Protein AF-A0A835P594-F1 (afdb_monomer_lite)

pLDDT: mean 75.24, std 19.96, range [33.91, 98.5]

Secondary structure (DSSP, 8-state):
-HHHHHHHHHHHHHHHHHHHHHHTT-----HHHHHHHHHHHHHGGGGGGHHHHHHHHHHHHHHS--TT-HHHHHHHHHHHHHHHHHHHHHHHHHHHHHHHHHHHHHHHHHHHHHHHHHHHHHHHHHHS-GGGHHHHHHHHHGGGGGHHHHHHHHHHHHHHHHHTTTS--HHHHHHHHHHHHHHHHHHHHHHHHHHHHHHHHHHHHHHHHHHHHHHHHHHHHHHHHHHHHHHHHHHHHHHHHHHHHHHHHHHHTT-

Sequence (255 aa):
ILSEEMEVLGDKLEWLNRTEPEVLLDKNIDLQEKTKLSDSLQSLNVFREVPDKVRELEAFVGKSRLTKTKPPVEKLKNQWDNTQHSVEVRQQQLKYMLTDSLQWHEQRQEMEHLMEQCEIRLRMLLQAPKEMLAKQIAESKDLHRGDITVAAFNDLSNKLLREYRDDDSRKVKETTDQMNTCWVNLNQRAVDRQNFLETEMKTVQASHKDLESFLKWLQEAETTVNVLADASDRENAAQDTVCIRELRKQMQVRN

Radius of gyration: 46.41 Å; chains: 1; bounding box: 118×25×143 Å

Structure (mmCIF, N/CA/C/O backbone):
data_AF-A0A835P594-F1
#
_entry.id   AF-A0A835P594-F1
#
loop_
_atom_site.group_PDB
_atom_site.id
_atom_site.type_symbol
_atom_site.label_atom_id
_atom_site.label_alt_id
_atom_site.label_comp_id
_atom_site.label_asym_id
_atom_site.label_entity_id
_atom_site.label_seq_id
_atom_site.pdbx_PDB_ins_code
_atom_site.Cartn_x
_atom_site.Cartn_y
_atom_site.Cartn_z
_atom_site.occupancy
_atom_site.B_iso_or_equiv
_atom_site.auth_seq_id
_atom_site.auth_comp_id
_atom_site.auth_asym_id
_atom_site.auth_atom_id
_atom_site.pdbx_PDB_model_num
ATOM 1 N N . ILE A 1 1 ? -32.635 3.136 57.839 1.00 40.84 1 ILE A N 1
ATOM 2 C CA . ILE A 1 1 ? -32.024 1.892 57.314 1.00 40.84 1 ILE A CA 1
ATOM 3 C C . ILE A 1 1 ? -32.418 1.671 55.852 1.00 40.84 1 ILE A C 1
ATOM 5 O O . ILE A 1 1 ? -31.738 2.235 55.021 1.00 40.84 1 ILE A O 1
ATOM 9 N N . LEU A 1 2 ? -33.540 1.026 55.496 1.00 34.84 2 LEU A N 1
ATOM 10 C CA . LEU A 1 2 ? -33.896 0.801 54.072 1.00 34.84 2 LEU A CA 1
ATOM 11 C C . LEU A 1 2 ? -34.099 2.074 53.236 1.00 34.84 2 LEU A C 1
ATOM 13 O O . LEU A 1 2 ? -33.718 2.108 52.075 1.00 34.84 2 LEU A O 1
ATOM 17 N N . SER A 1 3 ? -34.687 3.120 53.823 1.00 37.25 3 SER A N 1
ATOM 18 C CA . SER A 1 3 ? -34.861 4.407 53.135 1.00 37.25 3 SER A CA 1
ATOM 19 C C . SER A 1 3 ? -33.529 5.125 52.909 1.00 37.25 3 SER A C 1
ATOM 21 O O . SER A 1 3 ? -33.340 5.700 51.851 1.00 37.25 3 SER A O 1
ATOM 23 N N . GLU A 1 4 ? -32.604 5.048 53.871 1.00 44.00 4 GLU A N 1
ATOM 24 C CA . GLU A 1 4 ? -31.253 5.622 53.749 1.00 44.00 4 GLU A CA 1
ATOM 25 C C . GLU A 1 4 ? -30.401 4.812 52.766 1.00 44.00 4 GLU A C 1
ATOM 27 O O . GLU A 1 4 ? -29.654 5.378 51.986 1.00 44.00 4 GLU A O 1
ATOM 32 N N . GLU A 1 5 ? -30.538 3.485 52.741 1.00 42.25 5 GLU A N 1
ATOM 33 C CA . GLU A 1 5 ? -29.849 2.631 51.767 1.00 42.25 5 GLU A CA 1
ATOM 34 C C . GLU A 1 5 ? -30.387 2.839 50.345 1.00 42.25 5 GLU A C 1
ATOM 36 O O . GLU A 1 5 ? -29.610 2.838 49.395 1.00 42.25 5 GLU A O 1
ATOM 41 N N . MET A 1 6 ? -31.695 3.067 50.183 1.00 43.50 6 MET A N 1
ATOM 42 C CA . MET A 1 6 ? -32.297 3.428 48.895 1.00 43.50 6 MET A CA 1
ATOM 43 C C . MET A 1 6 ? -31.919 4.838 48.438 1.00 43.50 6 MET A C 1
ATOM 45 O O . MET A 1 6 ? -31.757 5.045 47.240 1.00 43.50 6 MET A O 1
ATOM 49 N N . GLU A 1 7 ? -31.760 5.784 49.361 1.00 46.47 7 GLU A N 1
ATOM 50 C CA . GLU A 1 7 ? -31.255 7.131 49.076 1.00 46.47 7 GLU A CA 1
ATOM 51 C C . GLU A 1 7 ? -29.782 7.069 48.651 1.00 46.47 7 GLU A C 1
ATOM 53 O O . GLU A 1 7 ? -29.434 7.575 47.595 1.00 46.47 7 GLU A O 1
ATOM 58 N N . VAL A 1 8 ? -28.949 6.285 49.346 1.00 48.47 8 VAL A N 1
ATOM 59 C CA . VAL A 1 8 ? -27.547 6.032 48.961 1.00 48.47 8 VAL A CA 1
ATOM 60 C C . VAL A 1 8 ? -27.430 5.291 47.619 1.00 48.47 8 VAL A C 1
ATOM 62 O O . VAL A 1 8 ? -26.494 5.538 46.857 1.00 48.47 8 VAL A O 1
ATOM 65 N N . LEU A 1 9 ? -28.353 4.376 47.304 1.00 44.03 9 LEU A N 1
ATOM 66 C CA . LEU A 1 9 ? -28.421 3.713 45.995 1.00 44.03 9 LEU A CA 1
ATOM 67 C C . LEU A 1 9 ? -28.924 4.659 44.898 1.00 44.03 9 LEU A C 1
ATOM 69 O O . LEU A 1 9 ? -28.416 4.593 43.782 1.00 44.03 9 LEU A O 1
ATOM 73 N N . GLY A 1 10 ? -29.873 5.544 45.212 1.00 48.03 10 GLY A N 1
ATOM 74 C CA . GLY A 1 10 ? -30.348 6.609 44.329 1.00 48.03 10 GLY A CA 1
ATOM 75 C C . GLY A 1 10 ? -29.244 7.611 44.003 1.00 48.03 10 GLY A C 1
ATOM 76 O O . GLY A 1 10 ? -28.995 7.870 42.832 1.00 48.03 10 GLY A O 1
ATOM 77 N N . ASP A 1 11 ? -28.502 8.062 45.013 1.00 48.66 11 ASP A N 1
ATOM 78 C CA . ASP A 1 11 ? -27.351 8.955 44.874 1.00 48.66 11 ASP A CA 1
ATOM 79 C C . ASP A 1 11 ? -26.206 8.291 44.100 1.00 48.66 11 ASP A C 1
ATOM 81 O O . ASP A 1 11 ? -25.541 8.938 43.295 1.00 48.66 11 ASP A O 1
ATOM 85 N N . LYS A 1 12 ? -25.983 6.980 44.284 1.00 44.78 12 LYS A N 1
ATOM 86 C CA . LYS A 1 12 ? -25.012 6.210 43.485 1.00 44.78 12 LYS A CA 1
ATOM 87 C C . LYS A 1 12 ? -25.453 6.019 42.036 1.00 44.78 12 LYS A C 1
ATOM 89 O O . LYS A 1 12 ? -24.595 5.989 41.159 1.00 44.78 12 LYS A O 1
ATOM 94 N N . LEU A 1 13 ? -26.753 5.885 41.779 1.00 46.91 13 LEU A N 1
ATOM 95 C CA . LEU A 1 13 ? -27.312 5.779 40.431 1.00 46.91 13 LEU A CA 1
ATOM 96 C C . LEU A 1 13 ? -27.280 7.135 39.716 1.00 46.91 13 LEU A C 1
ATOM 98 O O . LEU A 1 13 ? -26.911 7.198 38.549 1.00 46.91 13 LEU A O 1
ATOM 102 N N . GLU A 1 14 ? -27.603 8.225 40.416 1.00 49.38 14 GLU A N 1
ATOM 103 C CA . GLU A 1 14 ? -27.408 9.582 39.907 1.00 49.38 14 GLU A CA 1
ATOM 104 C C . GLU A 1 14 ? -25.929 9.881 39.672 1.00 49.38 14 GLU A C 1
ATOM 106 O O . GLU A 1 14 ? -25.595 10.446 38.638 1.00 49.38 14 GLU A O 1
ATOM 111 N N . TRP A 1 15 ? -25.031 9.458 40.567 1.00 48.50 15 TRP A N 1
ATOM 112 C CA . TRP A 1 15 ? -23.589 9.573 40.352 1.00 48.50 15 TRP A CA 1
ATOM 113 C C . TRP A 1 15 ? -23.150 8.779 39.118 1.00 48.50 15 TRP A C 1
ATOM 115 O O . TRP A 1 15 ? -22.498 9.344 38.253 1.00 48.50 15 TRP A O 1
ATOM 125 N N . LEU A 1 16 ? -23.580 7.523 38.957 1.00 44.72 16 LEU A N 1
ATOM 126 C CA . LEU A 1 16 ? -23.288 6.722 37.761 1.00 44.72 16 LEU A CA 1
ATOM 127 C C . LEU A 1 16 ? -23.820 7.375 36.476 1.00 44.72 16 LEU A C 1
ATOM 129 O O . LEU A 1 16 ? -23.057 7.501 35.527 1.00 44.72 16 LEU A O 1
ATOM 133 N N . ASN A 1 17 ? -25.061 7.869 36.465 1.00 47.00 17 ASN A N 1
ATOM 134 C CA . ASN A 1 17 ? -25.668 8.548 35.310 1.00 47.00 17 ASN A CA 1
ATOM 135 C C . ASN A 1 17 ? -25.035 9.922 35.012 1.00 47.00 17 ASN A C 1
ATOM 137 O O . ASN A 1 17 ? -25.051 10.386 33.874 1.00 47.00 17 ASN A O 1
ATOM 141 N N . ARG A 1 18 ? -24.504 10.611 36.032 1.00 45.41 18 ARG A N 1
ATOM 142 C CA . ARG A 1 18 ? -23.861 11.930 35.903 1.00 45.41 18 ARG A CA 1
ATOM 143 C C . ARG A 1 18 ? -22.373 11.824 35.569 1.00 45.41 18 ARG A C 1
ATOM 145 O O . ARG A 1 18 ? -21.831 12.726 34.941 1.00 45.41 18 ARG A O 1
ATOM 152 N N . THR A 1 19 ? -21.731 10.732 35.972 1.00 43.72 19 THR A N 1
ATOM 153 C CA . THR A 1 19 ? -20.325 10.407 35.705 1.00 43.72 19 THR A CA 1
ATOM 154 C C . THR A 1 19 ? -20.166 9.586 34.416 1.00 43.72 19 THR A C 1
ATOM 156 O O . THR A 1 19 ? -19.097 9.618 33.819 1.00 43.72 19 THR A O 1
ATOM 159 N N . GLU A 1 20 ? -21.225 8.937 33.910 1.00 45.06 20 GLU A N 1
ATOM 160 C CA . GLU A 1 20 ? -21.266 8.239 32.609 1.00 45.06 20 GLU A CA 1
ATOM 161 C C . GLU A 1 20 ? -20.804 9.108 31.425 1.00 45.06 20 GLU A C 1
ATOM 163 O O . GLU A 1 20 ? -19.950 8.658 30.662 1.00 45.06 20 GLU A O 1
ATOM 168 N N . PRO A 1 21 ? -21.281 10.360 31.266 1.00 41.84 21 PRO A N 1
ATOM 169 C CA . PRO A 1 21 ? -20.816 11.230 30.196 1.00 41.84 21 PRO A CA 1
ATOM 170 C C . PRO A 1 21 ? -19.351 11.623 30.378 1.00 41.84 21 PRO A C 1
ATOM 172 O O . PRO A 1 21 ? -18.640 11.712 29.392 1.00 41.84 21 PRO A O 1
ATOM 175 N N . GLU A 1 22 ? -18.878 11.822 31.613 1.00 39.19 22 GLU A N 1
ATOM 176 C CA . GLU A 1 22 ? -17.488 12.212 31.900 1.00 39.19 22 GLU A CA 1
ATOM 177 C C . GLU A 1 22 ? -16.498 11.049 31.703 1.00 39.19 22 GLU A C 1
ATOM 179 O O . GLU A 1 22 ? -15.403 11.264 31.191 1.00 39.19 22 GLU A O 1
ATOM 184 N N . VAL A 1 23 ? -16.899 9.808 32.006 1.00 42.56 23 VAL A N 1
ATOM 185 C CA . VAL A 1 23 ? -16.109 8.585 31.747 1.00 42.56 23 VAL A CA 1
ATOM 186 C C . VAL A 1 23 ? -16.079 8.234 30.254 1.00 42.56 23 VAL A C 1
ATOM 188 O O . VAL A 1 23 ? -15.125 7.616 29.786 1.00 42.56 23 VAL A O 1
ATOM 191 N N . LEU A 1 24 ? -17.088 8.665 29.492 1.00 40.41 24 LEU A N 1
ATOM 192 C CA . LEU A 1 24 ? -17.150 8.539 28.032 1.00 40.41 24 LEU A CA 1
ATOM 193 C C . LEU A 1 24 ? -16.619 9.777 27.278 1.00 40.41 24 LEU A C 1
ATOM 195 O O . LEU A 1 24 ? -16.569 9.750 26.049 1.00 40.41 24 LEU A O 1
ATOM 199 N N . LEU A 1 25 ? -16.223 10.854 27.974 1.00 40.22 25 LEU A N 1
ATOM 200 C CA . LEU A 1 25 ? -15.757 12.102 27.350 1.00 40.22 25 LEU A CA 1
ATOM 201 C C . LEU A 1 25 ? -14.246 12.328 27.392 1.00 40.22 25 LEU A C 1
ATOM 203 O O . LEU A 1 25 ? -13.798 13.264 26.719 1.00 40.22 25 LEU A O 1
ATOM 207 N N . ASP A 1 26 ? -13.450 11.527 28.108 1.00 33.91 26 ASP A N 1
ATOM 208 C CA . ASP A 1 26 ? -12.010 11.788 28.145 1.00 33.91 26 ASP A CA 1
ATOM 209 C C . ASP A 1 26 ? -11.229 11.097 27.026 1.00 33.91 26 ASP A C 1
ATOM 211 O O . ASP A 1 26 ? -11.419 9.936 26.665 1.00 33.91 26 ASP A O 1
ATOM 215 N N . LYS A 1 27 ? -10.395 11.914 26.398 1.00 42.59 27 LYS A N 1
ATOM 216 C CA . LYS A 1 27 ? -9.807 11.704 25.085 1.00 42.59 27 LYS A CA 1
ATOM 217 C C . LYS A 1 27 ? -8.659 10.703 25.191 1.00 42.59 27 LYS A C 1
ATOM 219 O O . LYS A 1 27 ? -7.762 10.907 25.999 1.00 42.59 27 LYS A O 1
ATOM 224 N N . ASN A 1 28 ? -8.590 9.807 24.201 1.00 46.47 28 ASN A N 1
ATOM 225 C CA . ASN A 1 28 ? -7.364 9.135 23.739 1.00 46.47 28 ASN A CA 1
ATOM 226 C C . ASN A 1 28 ? -7.042 7.757 24.366 1.00 46.47 28 ASN A C 1
ATOM 228 O O . ASN A 1 28 ? -5.967 7.559 24.923 1.00 46.47 28 ASN A O 1
ATOM 232 N N . ILE A 1 29 ? -7.907 6.762 24.135 1.00 45.59 29 ILE A N 1
ATOM 233 C CA . ILE A 1 29 ? -7.675 5.378 24.584 1.00 45.59 29 ILE A CA 1
ATOM 234 C C . ILE A 1 29 ? -6.517 4.702 23.826 1.00 45.59 29 ILE A C 1
ATOM 236 O O . ILE A 1 29 ? -6.666 4.120 22.747 1.00 45.59 29 ILE A O 1
ATOM 240 N N . ASP A 1 30 ? -5.339 4.784 24.440 1.00 49.00 30 ASP A N 1
ATOM 241 C CA . ASP A 1 30 ? -4.147 3.961 24.221 1.00 49.00 30 ASP A CA 1
ATOM 242 C C . ASP A 1 30 ? -4.305 2.545 24.841 1.00 49.00 30 ASP A C 1
ATOM 244 O O . ASP A 1 30 ? -5.219 2.281 25.625 1.00 49.00 30 ASP A O 1
ATOM 248 N N . LEU A 1 31 ? -3.423 1.598 24.492 1.00 52.00 31 LEU A N 1
ATOM 249 C CA . LEU A 1 31 ? -3.390 0.217 25.004 1.00 52.00 31 LEU A CA 1
ATOM 250 C C . LEU A 1 31 ? -3.406 0.157 26.547 1.00 52.00 31 LEU A C 1
ATOM 252 O O . LEU A 1 31 ? -3.986 -0.763 27.132 1.00 52.00 31 LEU A O 1
ATOM 256 N N . GLN A 1 32 ? -2.811 1.162 27.199 1.00 45.53 32 GLN A N 1
ATOM 257 C CA . GLN A 1 32 ? -2.796 1.336 28.652 1.00 45.53 32 GLN A CA 1
ATOM 258 C C . GLN A 1 32 ? -4.181 1.672 29.239 1.00 45.53 32 GLN A C 1
ATOM 260 O O . GLN A 1 32 ? -4.509 1.273 30.355 1.00 45.53 32 GLN A O 1
ATOM 265 N N . GLU A 1 33 ? -5.020 2.397 28.505 1.00 50.22 33 GLU A N 1
ATOM 266 C CA . GLU A 1 33 ? -6.387 2.716 28.933 1.00 50.22 33 GLU A CA 1
ATOM 267 C C . GLU A 1 33 ? -7.324 1.525 28.713 1.00 50.22 33 GLU A C 1
ATOM 269 O O . GLU A 1 33 ? -8.186 1.252 29.545 1.00 50.22 33 G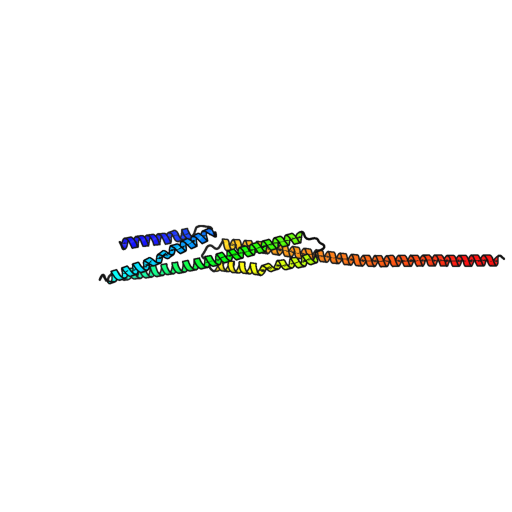LU A O 1
ATOM 274 N N . LYS A 1 34 ? -7.071 0.718 27.674 1.00 52.50 34 LYS A N 1
ATOM 275 C CA . LYS A 1 34 ? -7.759 -0.567 27.450 1.00 52.50 34 LYS A CA 1
ATOM 276 C C . LYS A 1 34 ? -7.512 -1.582 28.564 1.00 52.50 34 LYS A C 1
ATOM 278 O O . LYS A 1 34 ? -8.442 -2.274 28.973 1.00 52.50 34 LYS A O 1
ATOM 283 N N . THR A 1 35 ? -6.287 -1.658 29.081 1.00 50.69 35 THR A N 1
ATOM 284 C CA . THR A 1 35 ? -5.955 -2.528 30.224 1.00 50.69 35 THR A CA 1
ATOM 285 C C . THR A 1 35 ? -6.623 -2.038 31.507 1.00 50.69 35 THR A C 1
ATOM 287 O O . THR A 1 35 ? -7.270 -2.826 32.190 1.00 50.69 35 THR A O 1
ATOM 290 N N . LYS A 1 36 ? -6.605 -0.725 31.769 1.00 51.50 36 LYS A N 1
ATOM 291 C CA . LYS A 1 36 ? -7.337 -0.127 32.900 1.00 51.50 36 LYS A CA 1
ATOM 292 C C . LYS A 1 36 ? -8.851 -0.350 32.821 1.00 51.50 36 LYS A C 1
ATOM 294 O O . LYS A 1 36 ? -9.486 -0.588 33.847 1.00 51.50 36 LYS A O 1
ATOM 299 N N . LEU A 1 37 ? -9.436 -0.292 31.623 1.00 51.88 37 LEU A N 1
ATOM 300 C CA . LEU A 1 37 ? -10.854 -0.590 31.403 1.00 51.88 37 LEU A CA 1
ATOM 301 C C . LEU A 1 37 ? -11.162 -2.073 31.637 1.00 51.88 37 LEU A C 1
ATOM 303 O O . LEU A 1 37 ? -12.173 -2.382 32.259 1.00 51.88 37 LEU A O 1
ATOM 307 N N . SER A 1 38 ? -10.280 -2.983 31.214 1.00 51.03 38 SER A N 1
ATOM 308 C CA . SER A 1 38 ? -10.387 -4.414 31.526 1.00 51.03 38 SER A CA 1
ATOM 309 C C . SER A 1 38 ? -10.388 -4.668 33.040 1.00 51.03 38 SER A C 1
ATOM 311 O O . SER A 1 38 ? -11.281 -5.349 33.546 1.00 51.03 38 SER A O 1
ATOM 313 N N . ASP A 1 39 ? -9.454 -4.058 33.773 1.00 52.44 39 ASP A N 1
ATOM 314 C CA . ASP A 1 39 ? -9.356 -4.185 35.234 1.00 52.44 39 ASP A CA 1
ATOM 315 C C . ASP A 1 39 ? -10.584 -3.580 35.943 1.00 52.44 39 ASP A C 1
ATOM 317 O O . ASP A 1 39 ? -11.150 -4.166 36.872 1.00 52.44 39 ASP A O 1
ATOM 321 N N . SER A 1 40 ? -11.065 -2.434 35.454 1.00 49.88 40 SER A N 1
ATOM 322 C CA . SER A 1 40 ? -12.267 -1.766 35.972 1.00 49.88 40 SER A CA 1
ATOM 323 C C . SER A 1 40 ? -13.533 -2.598 35.739 1.00 49.88 40 SER A C 1
ATOM 325 O O . SER A 1 40 ? -14.334 -2.771 36.659 1.00 49.88 40 SER A O 1
ATOM 327 N N . LEU A 1 41 ? -13.698 -3.197 34.554 1.00 50.84 41 LEU A N 1
ATOM 328 C CA . LEU A 1 41 ? -14.810 -4.106 34.245 1.00 50.84 41 LEU A CA 1
ATOM 329 C C . LEU A 1 41 ? -14.765 -5.399 35.066 1.00 50.84 41 LEU A C 1
ATOM 331 O O . LEU A 1 41 ? -15.820 -5.957 35.376 1.00 50.84 41 LEU A O 1
ATOM 335 N N . GLN A 1 42 ? -13.572 -5.871 35.434 1.00 51.19 42 GLN A N 1
ATOM 336 C CA . GLN A 1 42 ? -13.400 -7.015 36.328 1.00 51.19 42 GLN A CA 1
ATOM 337 C C . GLN A 1 42 ? -13.803 -6.669 37.770 1.00 51.19 42 GLN A C 1
ATOM 339 O O . GLN A 1 42 ? -14.403 -7.503 38.450 1.00 51.19 42 GLN A O 1
ATOM 344 N N . SER A 1 43 ? -13.558 -5.430 38.213 1.00 48.81 43 SER A N 1
ATOM 345 C CA . SER A 1 43 ? -14.009 -4.922 39.519 1.00 48.81 43 SER A CA 1
ATOM 346 C C . SER A 1 43 ? -15.524 -4.669 39.601 1.00 48.81 43 SER A C 1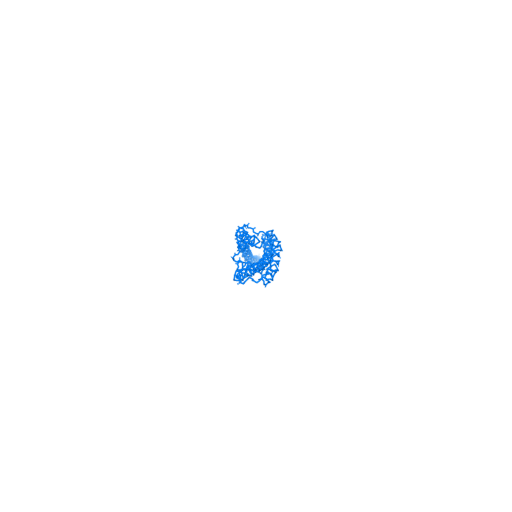
ATOM 348 O O . SER A 1 43 ? -16.110 -4.786 40.672 1.00 48.81 43 SER A O 1
ATOM 350 N N . LEU A 1 44 ? -16.190 -4.398 38.472 1.00 44.72 44 LEU A N 1
ATOM 351 C CA . LEU A 1 44 ? -17.640 -4.162 38.393 1.00 44.72 44 LEU A CA 1
ATOM 352 C C . LEU A 1 44 ? -18.486 -5.439 38.587 1.00 44.72 44 LEU A C 1
ATOM 354 O O . LEU A 1 44 ? -19.698 -5.352 38.765 1.00 44.72 44 LEU A O 1
ATOM 358 N N . ASN A 1 45 ? -17.874 -6.628 38.655 1.00 50.62 45 ASN A N 1
ATOM 359 C CA . ASN A 1 45 ? -18.559 -7.892 38.981 1.00 50.62 45 ASN A CA 1
ATOM 360 C C . ASN A 1 45 ? -19.171 -7.948 40.405 1.00 50.62 45 ASN A C 1
ATOM 362 O O . ASN A 1 45 ? -19.766 -8.963 40.774 1.00 50.62 45 ASN A O 1
ATOM 366 N N . VAL A 1 46 ? -19.054 -6.880 41.202 1.00 47.31 46 VAL A N 1
ATOM 367 C CA . VAL A 1 46 ? -19.589 -6.761 42.573 1.00 47.31 46 VAL A CA 1
ATOM 368 C C . VAL A 1 46 ? -21.124 -6.595 42.607 1.00 47.31 46 VAL A C 1
ATOM 370 O O . VAL A 1 46 ? -21.747 -6.824 43.640 1.00 47.31 46 VAL A O 1
ATOM 373 N N . PHE A 1 47 ? -21.792 -6.314 41.480 1.00 48.25 47 PHE A N 1
ATOM 374 C CA . PHE A 1 47 ? -23.261 -6.147 41.432 1.00 48.25 47 PHE A CA 1
ATOM 375 C C . PHE A 1 47 ? -24.091 -7.423 41.669 1.00 48.25 47 PHE A C 1
ATOM 377 O O . PHE A 1 47 ? -25.318 -7.359 41.762 1.00 48.25 47 PHE A O 1
ATOM 384 N N . ARG A 1 48 ? -23.449 -8.586 41.830 1.00 50.56 48 ARG A N 1
ATOM 385 C CA . ARG A 1 48 ? -24.136 -9.860 42.098 1.00 50.56 48 ARG A CA 1
ATOM 386 C C . ARG A 1 48 ? -24.794 -9.925 43.487 1.00 50.56 48 ARG A C 1
ATOM 388 O O . ARG A 1 48 ? -25.702 -10.725 43.673 1.00 50.56 48 ARG A O 1
ATOM 395 N N . GLU A 1 49 ? -24.377 -9.095 44.446 1.00 49.31 49 GLU A N 1
ATOM 396 C CA . GLU A 1 49 ? -24.843 -9.180 45.845 1.00 49.31 49 GLU A CA 1
ATOM 397 C C . GLU A 1 49 ? -26.196 -8.483 46.111 1.00 49.31 49 GLU A C 1
ATOM 399 O O . GLU A 1 49 ? -26.891 -8.797 47.079 1.00 49.31 49 GLU A O 1
ATOM 404 N N . VAL A 1 50 ? -26.619 -7.558 45.244 1.00 48.22 50 VAL A N 1
ATOM 405 C CA . VAL A 1 50 ? -27.848 -6.758 45.429 1.00 48.22 50 VAL A CA 1
ATOM 406 C C . VAL A 1 50 ? -29.143 -7.558 45.172 1.00 48.22 50 VAL A C 1
ATOM 408 O O . VAL A 1 50 ? -30.080 -7.431 45.965 1.00 48.22 50 VAL A O 1
ATOM 411 N N . PRO A 1 51 ? -29.230 -8.449 44.161 1.00 51.81 51 PRO A N 1
ATOM 412 C CA . PRO A 1 51 ? -30.393 -9.319 43.964 1.00 51.81 51 PRO A CA 1
ATOM 413 C C . PRO A 1 51 ? -30.684 -10.252 45.146 1.00 51.81 51 PRO A C 1
ATOM 415 O O . PRO A 1 51 ? -31.849 -10.530 45.435 1.00 51.81 51 PRO A O 1
ATOM 418 N N . ASP A 1 52 ? -29.649 -10.727 45.845 1.00 53.38 52 ASP A N 1
ATOM 419 C CA . ASP A 1 52 ? -29.818 -11.560 47.040 1.00 53.38 52 ASP A CA 1
ATOM 420 C C . ASP A 1 52 ? -30.417 -10.746 48.197 1.00 53.38 52 ASP A C 1
ATOM 422 O O . ASP A 1 52 ? -31.331 -11.225 48.872 1.00 53.38 52 ASP A O 1
ATOM 426 N N . LYS A 1 53 ? -30.006 -9.480 48.347 1.00 48.28 53 LYS A N 1
ATOM 427 C CA . LYS A 1 53 ? -30.570 -8.529 49.321 1.00 48.28 53 LYS A CA 1
ATOM 428 C C . LYS A 1 53 ? -32.023 -8.148 49.014 1.00 48.28 53 LYS A C 1
ATOM 430 O O . LYS A 1 53 ? -32.842 -8.100 49.929 1.00 48.28 53 LYS A O 1
ATOM 435 N N . VAL A 1 54 ? -32.386 -7.952 47.742 1.00 46.19 54 VAL A N 1
ATOM 436 C CA . VAL A 1 54 ? -33.782 -7.705 47.318 1.00 46.19 54 VAL A CA 1
ATOM 437 C C . VAL A 1 54 ? -34.674 -8.916 47.610 1.00 46.19 54 VAL A C 1
ATOM 439 O O . VAL A 1 54 ? -35.783 -8.751 48.116 1.00 46.19 54 VAL A O 1
ATOM 442 N N . ARG A 1 55 ? -34.177 -10.140 47.385 1.00 58.06 55 ARG A N 1
ATOM 443 C CA . ARG A 1 55 ? -34.888 -11.388 47.729 1.00 58.06 55 ARG A CA 1
ATOM 444 C C . ARG A 1 55 ? -35.098 -11.525 49.243 1.00 58.06 55 ARG A C 1
ATOM 446 O O . ARG A 1 55 ? -36.160 -11.961 49.689 1.00 58.06 55 ARG A O 1
ATOM 453 N N . GLU A 1 56 ? -34.104 -11.115 50.031 1.00 55.41 56 GLU A N 1
ATOM 454 C CA . GLU A 1 56 ? -34.166 -11.044 51.497 1.00 55.41 56 GLU A CA 1
ATOM 455 C C . GLU A 1 56 ? -35.263 -10.068 51.970 1.00 55.41 56 GLU A C 1
ATOM 457 O O . GLU A 1 56 ? -36.050 -10.384 52.869 1.00 55.41 56 GLU A O 1
ATOM 462 N N . LEU A 1 57 ? -35.377 -8.913 51.308 1.00 48.00 57 LEU A N 1
ATOM 463 C CA . LEU A 1 57 ? -36.384 -7.888 51.587 1.00 48.00 57 LEU A CA 1
ATOM 464 C C . LEU A 1 57 ? -37.793 -8.293 51.147 1.00 48.00 57 LEU A C 1
ATOM 466 O O . LEU A 1 57 ? -38.746 -8.066 51.891 1.00 48.00 57 LEU A O 1
ATOM 470 N N . GLU A 1 58 ? -37.949 -8.951 49.998 1.00 48.97 58 GLU A N 1
ATOM 471 C CA . GLU A 1 58 ? -39.225 -9.532 49.558 1.00 48.97 58 GLU A CA 1
ATOM 472 C C . GLU A 1 58 ? -39.722 -10.597 50.550 1.00 48.97 58 GLU A C 1
ATOM 474 O O . GLU A 1 58 ? -40.903 -10.615 50.912 1.00 48.97 58 GLU A O 1
ATOM 479 N N . ALA A 1 59 ? -38.818 -11.437 51.068 1.00 59.91 59 ALA A N 1
ATOM 480 C CA . ALA A 1 59 ? -39.139 -12.414 52.107 1.00 59.91 59 ALA A CA 1
ATOM 481 C C . ALA A 1 59 ? -39.540 -11.749 53.438 1.00 59.91 59 ALA A C 1
ATOM 483 O O . ALA A 1 59 ? -40.384 -12.278 54.168 1.00 59.91 59 ALA A O 1
ATOM 484 N N . PHE A 1 60 ? -38.966 -10.587 53.758 1.00 47.38 60 PHE A N 1
ATOM 485 C CA . PHE A 1 60 ? -39.301 -9.804 54.949 1.00 47.38 60 PHE A CA 1
ATOM 486 C C . PHE A 1 60 ? -40.652 -9.075 54.815 1.00 47.38 60 PHE A C 1
ATOM 488 O O . PHE A 1 60 ? -41.485 -9.118 55.727 1.00 47.38 60 PHE A O 1
ATOM 495 N N . VAL A 1 61 ? -40.919 -8.472 53.653 1.00 48.62 61 VAL A N 1
ATOM 496 C CA . VAL A 1 61 ? -42.188 -7.798 53.327 1.00 48.62 61 VAL A CA 1
ATOM 497 C C . VAL A 1 61 ? -43.332 -8.805 53.194 1.00 48.62 61 VAL A C 1
ATOM 499 O O . VAL A 1 61 ? -44.429 -8.530 53.665 1.00 48.62 61 VAL A O 1
ATOM 502 N N . GLY A 1 62 ? -43.093 -10.002 52.651 1.00 52.84 62 GLY A N 1
ATOM 503 C CA . GLY A 1 62 ? -44.093 -11.076 52.586 1.00 52.84 62 GLY A CA 1
ATOM 504 C C . GLY A 1 62 ? -44.512 -11.629 53.956 1.00 52.84 62 GLY A C 1
ATOM 505 O O . GLY A 1 62 ? -45.641 -12.093 54.114 1.00 52.84 62 GLY A O 1
ATOM 506 N N . LYS A 1 63 ? -43.633 -11.544 54.967 1.00 51.00 63 LYS A N 1
ATOM 507 C CA . LYS A 1 63 ? -43.925 -11.928 56.363 1.00 51.00 63 LYS A CA 1
ATOM 508 C C . LYS A 1 63 ? -44.690 -10.848 57.132 1.00 51.00 63 LYS A C 1
ATOM 510 O O . LYS A 1 63 ? -45.446 -11.164 58.050 1.00 51.00 63 LYS A O 1
ATOM 515 N N . SER A 1 64 ? -44.525 -9.585 56.753 1.00 45.84 64 SER A N 1
ATOM 516 C CA . SER A 1 64 ? -45.222 -8.453 57.363 1.00 45.84 64 SER A CA 1
ATOM 517 C C . SER A 1 64 ? -46.541 -8.208 56.623 1.00 45.84 64 SER A C 1
ATOM 519 O O . SER A 1 64 ? -46.536 -7.832 55.460 1.00 45.84 64 SER A O 1
ATOM 521 N N . ARG A 1 65 ? -47.702 -8.414 57.265 1.00 45.88 65 ARG A N 1
ATOM 522 C CA . ARG A 1 65 ? -49.044 -8.205 56.665 1.00 45.88 65 ARG A CA 1
ATOM 523 C C . ARG A 1 65 ? -49.353 -6.717 56.374 1.00 45.88 65 ARG A C 1
ATOM 525 O O . ARG A 1 65 ? -50.316 -6.173 56.902 1.00 45.88 65 ARG A O 1
ATOM 532 N N . LEU A 1 66 ? -48.559 -6.038 55.548 1.00 46.25 66 LEU A N 1
ATOM 533 C CA . LEU A 1 66 ? -48.752 -4.644 55.133 1.00 46.25 66 LEU A CA 1
ATOM 534 C C . LEU A 1 66 ? -49.126 -4.602 53.645 1.00 46.25 66 LEU A C 1
ATOM 536 O O . LEU A 1 66 ? -48.290 -4.521 52.752 1.00 46.25 66 LEU A O 1
ATOM 540 N N . THR A 1 67 ? -50.424 -4.673 53.360 1.00 42.62 67 THR A N 1
ATOM 541 C CA . THR A 1 67 ? -50.989 -4.810 52.007 1.00 42.62 67 THR A CA 1
ATOM 542 C C . THR A 1 67 ? -51.161 -3.483 51.249 1.00 42.62 67 THR A C 1
ATOM 544 O O . THR A 1 67 ? -52.144 -3.327 50.529 1.00 42.62 67 THR A O 1
ATOM 547 N N . LYS A 1 68 ? -50.250 -2.506 51.378 1.00 49.56 68 LYS A N 1
ATOM 548 C CA . LYS A 1 68 ? -50.389 -1.200 50.682 1.00 49.56 68 LYS A CA 1
ATOM 549 C C . LYS A 1 68 ? -49.186 -0.726 49.847 1.00 49.56 68 LYS A C 1
ATOM 551 O O . LYS A 1 68 ? -49.284 0.324 49.227 1.00 49.56 68 LYS A O 1
ATOM 556 N N . THR A 1 69 ? -48.100 -1.495 49.736 1.00 47.31 69 THR A N 1
ATOM 557 C CA . THR A 1 69 ? -46.851 -1.066 49.058 1.00 47.31 69 THR A CA 1
ATOM 558 C C . THR A 1 69 ? -46.365 -2.006 47.942 1.00 47.31 69 THR A C 1
ATOM 560 O O . THR A 1 69 ? -45.184 -2.015 47.616 1.00 47.31 69 THR A O 1
ATOM 563 N N . LYS A 1 70 ? -47.250 -2.793 47.313 1.00 46.47 70 LYS A N 1
ATOM 564 C CA . LYS A 1 70 ? -46.877 -3.687 46.193 1.00 46.47 70 LYS A CA 1
ATOM 565 C C . LYS A 1 70 ? -46.407 -2.975 44.898 1.00 46.47 70 LYS A C 1
ATOM 567 O O . LYS A 1 70 ? -45.358 -3.358 44.390 1.00 46.47 70 LYS A O 1
ATOM 572 N N . PRO A 1 71 ? -47.096 -1.940 44.365 1.00 49.22 71 PRO A N 1
ATOM 573 C CA . PRO A 1 71 ? -46.732 -1.365 43.062 1.00 49.22 71 PRO A CA 1
ATOM 574 C C . PRO A 1 71 ? -45.376 -0.620 42.990 1.00 49.22 71 PRO A C 1
ATOM 576 O O . PRO A 1 71 ? -44.749 -0.665 41.932 1.00 49.22 71 PRO A O 1
ATOM 579 N N . PRO A 1 72 ? -44.869 0.041 44.054 1.00 61.06 72 PRO A N 1
ATOM 580 C CA . PRO A 1 72 ? -43.541 0.663 44.031 1.00 61.06 72 PRO A CA 1
ATOM 581 C C . PRO A 1 72 ? -42.396 -0.351 43.945 1.00 61.06 72 PRO A C 1
ATOM 583 O O . PRO A 1 72 ? -41.440 -0.122 43.212 1.00 61.06 72 PRO A O 1
ATOM 586 N N . VAL A 1 73 ? -42.502 -1.476 44.661 1.00 55.69 73 VAL A N 1
ATOM 587 C CA . VAL A 1 73 ? -41.448 -2.505 44.720 1.00 55.69 73 VAL A CA 1
ATOM 588 C C . VAL A 1 73 ? -41.300 -3.209 43.373 1.00 55.69 73 VAL A C 1
ATOM 590 O O . VAL A 1 73 ? -40.188 -3.409 42.899 1.00 55.69 73 VAL A O 1
ATOM 593 N N . GLU A 1 74 ? -42.414 -3.516 42.712 1.00 63.16 74 GLU A N 1
ATOM 594 C CA . GLU A 1 74 ? -42.414 -4.188 41.409 1.00 63.16 74 GLU A CA 1
ATOM 595 C C . GLU A 1 74 ? -41.879 -3.279 40.290 1.00 63.16 74 GLU A C 1
ATOM 597 O O . GLU A 1 74 ? -41.124 -3.719 39.426 1.00 63.16 74 GLU A O 1
ATOM 602 N N . LYS A 1 75 ? -42.170 -1.971 40.351 1.00 60.72 75 LYS A N 1
ATOM 603 C CA . LYS A 1 75 ? -41.581 -0.975 39.443 1.00 60.72 75 LYS A CA 1
ATOM 604 C C . LYS A 1 75 ? -40.070 -0.824 39.649 1.00 60.72 75 LYS A C 1
ATOM 606 O O . LYS A 1 75 ? -39.343 -0.751 38.663 1.00 60.72 75 LYS A O 1
ATOM 611 N N . LEU A 1 76 ? -39.610 -0.792 40.901 1.00 54.81 76 LEU A N 1
ATOM 612 C CA . LEU A 1 76 ? -38.183 -0.729 41.238 1.00 54.81 76 LEU A CA 1
ATOM 613 C C . LEU A 1 76 ? -37.438 -1.984 40.778 1.00 54.81 76 LEU A C 1
ATOM 615 O O . LEU A 1 76 ? -36.359 -1.873 40.208 1.00 54.81 76 LEU A O 1
ATOM 619 N N . LYS A 1 77 ? -38.043 -3.161 40.956 1.00 61.72 77 LYS A N 1
ATOM 620 C CA . LYS A 1 77 ? -37.505 -4.432 40.467 1.00 61.72 77 LYS A CA 1
ATOM 621 C C . LYS A 1 77 ? -37.353 -4.437 38.948 1.00 61.72 77 LYS A C 1
ATOM 623 O O . LYS A 1 77 ? -36.268 -4.699 38.454 1.00 61.72 77 LYS A O 1
ATOM 628 N N . ASN A 1 78 ? -38.392 -4.032 38.218 1.00 66.88 78 ASN A N 1
ATOM 629 C CA . ASN A 1 78 ? -38.327 -3.938 36.758 1.00 66.88 78 ASN A CA 1
ATOM 630 C C . ASN A 1 78 ? -37.269 -2.927 36.282 1.00 66.88 78 ASN A C 1
ATOM 632 O O . ASN A 1 78 ? -36.589 -3.165 35.290 1.00 66.88 78 ASN A O 1
ATOM 636 N N . GLN A 1 79 ? -37.117 -1.790 36.971 1.00 59.00 79 GLN A N 1
ATOM 637 C CA . GLN A 1 79 ? -36.065 -0.816 36.660 1.00 59.00 79 GLN A CA 1
ATOM 638 C C . GLN A 1 79 ? -34.669 -1.385 36.919 1.00 59.00 79 GLN A C 1
ATOM 640 O O . GLN A 1 79 ? -33.789 -1.217 36.081 1.00 59.00 79 GLN A O 1
ATOM 645 N N . TRP A 1 80 ? -34.482 -2.087 38.036 1.00 64.81 80 TRP A N 1
ATOM 646 C CA . TRP A 1 80 ? -33.236 -2.778 38.347 1.00 64.81 80 TRP A CA 1
ATOM 647 C C . TRP A 1 80 ? -32.897 -3.831 37.293 1.00 64.81 80 TRP A C 1
ATOM 649 O O . TRP A 1 80 ? -31.798 -3.802 36.751 1.00 64.81 80 TRP A O 1
ATOM 659 N N . ASP A 1 81 ? -33.845 -4.707 36.959 1.00 68.25 81 ASP A N 1
ATOM 660 C CA . ASP A 1 81 ? -33.647 -5.770 35.973 1.00 68.25 81 ASP A CA 1
ATOM 661 C C . ASP A 1 81 ? -33.277 -5.186 34.597 1.00 68.25 81 ASP A C 1
ATOM 663 O O . ASP A 1 81 ? -32.360 -5.678 33.940 1.00 68.25 81 ASP A O 1
ATOM 667 N N . ASN A 1 82 ? -33.912 -4.078 34.191 1.00 64.88 82 ASN A N 1
ATOM 668 C CA . ASN A 1 82 ? -33.585 -3.371 32.948 1.00 64.88 82 ASN A CA 1
ATOM 669 C C . ASN A 1 82 ? -32.180 -2.747 32.965 1.00 64.88 82 ASN A C 1
ATOM 671 O O . ASN A 1 82 ? -31.445 -2.856 31.979 1.00 64.88 82 ASN A O 1
ATOM 675 N N . THR A 1 83 ? -31.795 -2.088 34.063 1.00 64.50 83 THR A N 1
ATOM 676 C CA . THR A 1 83 ? -30.462 -1.483 34.206 1.00 64.50 83 THR A CA 1
ATOM 677 C C . THR A 1 83 ? -29.385 -2.561 34.258 1.00 64.50 83 THR A C 1
ATOM 679 O O . THR A 1 83 ? -28.393 -2.464 33.542 1.00 64.50 83 THR A O 1
ATOM 682 N N . GLN A 1 84 ? -29.602 -3.624 35.035 1.00 67.25 84 GLN A N 1
ATOM 683 C CA . GLN A 1 84 ? -28.695 -4.764 35.137 1.00 67.25 84 GLN A CA 1
ATOM 684 C C . GLN A 1 84 ? -28.486 -5.420 33.770 1.00 67.25 84 GLN A C 1
ATOM 686 O O . GLN A 1 84 ? -27.348 -5.621 33.352 1.00 67.25 84 GLN A O 1
ATOM 691 N N . HIS A 1 85 ? -29.570 -5.681 33.036 1.00 72.38 85 HIS A N 1
ATOM 692 C CA . HIS A 1 85 ? -29.484 -6.223 31.684 1.00 72.38 85 HIS A CA 1
ATOM 693 C C . HIS A 1 85 ? -28.701 -5.299 30.738 1.00 72.38 85 HIS A C 1
ATOM 695 O O . HIS A 1 85 ? -27.839 -5.761 29.992 1.00 72.38 85 HIS A O 1
ATOM 701 N N . SER A 1 86 ? -28.946 -3.987 30.797 1.00 67.62 86 SER A N 1
ATOM 702 C CA . SER A 1 86 ? -28.221 -3.004 29.978 1.00 67.62 86 SER A CA 1
ATOM 703 C C . SER A 1 86 ? -26.721 -2.979 30.300 1.00 67.62 86 SER A C 1
ATOM 705 O O . SER A 1 86 ? -25.895 -2.953 29.385 1.00 67.62 86 SER A O 1
ATOM 707 N N . VAL A 1 87 ? -26.355 -3.058 31.585 1.00 66.69 87 VAL A N 1
ATOM 708 C CA . VAL A 1 87 ? -24.956 -3.143 32.036 1.00 66.69 87 VAL A CA 1
ATOM 709 C C . VAL A 1 87 ? -24.294 -4.428 31.540 1.00 66.69 87 VAL A C 1
ATOM 711 O O . VAL A 1 87 ? -23.175 -4.378 31.033 1.00 66.69 87 VAL A O 1
ATOM 714 N N . GLU A 1 88 ? -24.972 -5.573 31.631 1.00 71.06 88 GLU A N 1
ATOM 715 C CA . GLU A 1 88 ? -24.459 -6.858 31.138 1.00 71.06 88 GLU A CA 1
ATOM 716 C C . GLU A 1 88 ? -24.215 -6.832 29.622 1.00 71.06 88 GLU A C 1
ATOM 718 O O . GLU A 1 88 ? -23.149 -7.245 29.154 1.00 71.06 88 GLU A O 1
ATOM 723 N N . VAL A 1 89 ? -25.161 -6.284 28.851 1.00 75.12 89 VAL A N 1
ATOM 724 C CA . VAL A 1 89 ? -25.023 -6.108 27.396 1.00 75.12 89 VAL A CA 1
ATOM 725 C C . VAL A 1 89 ? -23.834 -5.203 27.072 1.00 75.12 89 VAL A C 1
ATOM 727 O O . VAL A 1 89 ? -23.002 -5.558 26.232 1.00 75.12 89 VAL A O 1
ATOM 730 N N . ARG A 1 90 ? -23.695 -4.068 27.768 1.00 74.50 90 ARG A N 1
ATOM 731 C CA . ARG A 1 90 ? -22.573 -3.146 27.558 1.00 74.50 90 ARG A CA 1
ATOM 732 C 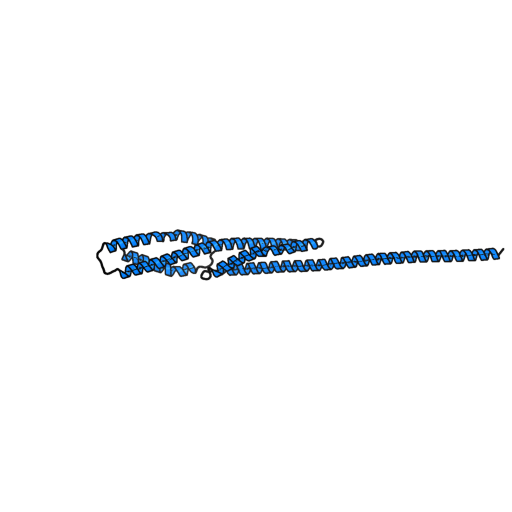C . ARG A 1 90 ? -21.233 -3.774 27.938 1.00 74.50 90 ARG A C 1
ATOM 734 O O . ARG A 1 90 ? -20.263 -3.635 27.194 1.00 74.50 90 ARG A O 1
ATOM 741 N N . GLN A 1 91 ? -21.169 -4.513 29.045 1.00 69.38 91 GLN A N 1
ATOM 742 C CA . GLN A 1 91 ? -19.965 -5.242 29.452 1.00 69.38 91 GLN A CA 1
ATOM 743 C C . GLN A 1 91 ? -19.548 -6.250 28.374 1.00 69.38 91 GLN A C 1
ATOM 745 O O . GLN A 1 91 ? -18.361 -6.387 28.072 1.00 69.38 91 GLN A O 1
ATOM 750 N N . GLN A 1 92 ? -20.513 -6.947 27.772 1.00 78.06 92 GLN A N 1
ATOM 751 C CA . GLN A 1 92 ? -20.244 -7.892 26.696 1.00 78.06 92 GLN A CA 1
ATOM 752 C C . GLN A 1 92 ? -19.767 -7.190 25.414 1.00 78.06 92 GLN A C 1
ATOM 754 O O . GLN A 1 92 ? -18.812 -7.655 24.791 1.00 78.06 92 GLN A O 1
ATOM 759 N N . GLN A 1 93 ? -20.362 -6.050 25.054 1.00 79.06 93 GLN A N 1
ATOM 760 C CA . GLN A 1 93 ? -19.917 -5.234 23.919 1.00 79.06 93 GLN A CA 1
ATOM 761 C C . GLN A 1 93 ? -18.472 -4.747 24.102 1.00 79.06 93 GLN A C 1
ATOM 763 O O . GLN A 1 93 ? -17.666 -4.871 23.184 1.00 79.06 93 GLN A O 1
ATOM 768 N N . LEU A 1 94 ? -18.116 -4.263 25.297 1.00 74.38 94 LEU A N 1
ATOM 769 C CA . LEU A 1 94 ? -16.756 -3.816 25.615 1.00 74.38 94 LEU A CA 1
ATOM 770 C C . LEU A 1 94 ? -15.727 -4.947 25.501 1.00 74.38 94 LEU A C 1
ATOM 772 O O . LEU A 1 94 ? -14.623 -4.723 25.004 1.00 74.38 94 LEU A O 1
ATOM 776 N N . LYS A 1 95 ? -16.088 -6.172 25.908 1.00 78.44 95 LYS A N 1
ATOM 777 C CA . LYS A 1 95 ? -15.229 -7.354 25.728 1.00 78.44 95 LYS A CA 1
ATOM 778 C C . LYS A 1 95 ? -14.967 -7.637 24.247 1.00 78.44 95 LYS A C 1
ATOM 780 O O . LYS A 1 95 ? -13.814 -7.840 23.878 1.00 78.44 95 LYS A O 1
ATOM 785 N N . TYR A 1 96 ? -16.001 -7.609 23.401 1.00 83.38 96 TYR A N 1
ATOM 786 C CA . TYR A 1 96 ? -15.830 -7.800 21.955 1.00 83.38 96 TYR A CA 1
ATOM 787 C C . TYR A 1 96 ? -14.999 -6.682 21.318 1.00 83.38 96 TYR A C 1
ATOM 789 O O . TYR A 1 96 ? -14.057 -6.970 20.581 1.00 83.38 96 TYR A O 1
ATOM 797 N N . MET A 1 97 ? -15.265 -5.426 21.685 1.00 83.19 97 MET A N 1
ATOM 798 C CA . MET A 1 97 ? -14.517 -4.267 21.195 1.00 83.19 97 MET A CA 1
ATOM 799 C C . MET A 1 97 ? -13.031 -4.351 21.547 1.00 83.19 97 MET A C 1
ATOM 801 O O . MET A 1 97 ? -12.178 -3.996 20.730 1.00 83.19 97 MET A O 1
ATOM 805 N N . LEU A 1 98 ? -12.707 -4.834 22.750 1.00 78.12 98 LEU A N 1
ATOM 806 C CA . LEU A 1 98 ? -11.330 -5.059 23.177 1.00 78.12 98 LEU A CA 1
ATOM 807 C C . LEU A 1 98 ? -10.651 -6.137 22.326 1.00 78.12 98 LEU A C 1
ATOM 809 O O . LEU A 1 98 ? -9.540 -5.913 21.849 1.00 78.12 98 LEU A O 1
ATOM 813 N N . THR A 1 99 ? -11.311 -7.275 22.103 1.00 85.75 99 THR A N 1
ATOM 814 C CA . THR A 1 99 ? -10.775 -8.352 21.258 1.00 85.75 99 THR A CA 1
ATOM 815 C C . THR A 1 99 ? -10.530 -7.880 19.825 1.00 85.75 99 THR A C 1
ATOM 817 O O . THR A 1 99 ? -9.421 -8.038 19.318 1.00 85.75 99 THR A O 1
ATOM 820 N N . ASP A 1 100 ? -11.518 -7.238 19.200 1.00 88.38 100 ASP A N 1
ATOM 821 C CA . ASP A 1 100 ? -11.400 -6.730 17.828 1.00 88.38 100 ASP A CA 1
ATOM 822 C C . ASP A 1 100 ? -10.306 -5.660 17.715 1.00 88.38 100 ASP A C 1
ATOM 824 O O . ASP A 1 100 ? -9.537 -5.632 16.757 1.00 88.38 100 ASP A O 1
ATOM 828 N N . SER A 1 101 ? -10.194 -4.798 18.727 1.00 85.31 101 SER A N 1
ATOM 829 C CA . SER A 1 101 ? -9.149 -3.779 18.814 1.00 85.31 101 SER A CA 1
ATOM 830 C C . SER A 1 101 ? -7.735 -4.355 18.902 1.00 85.31 101 SER A C 1
ATOM 832 O O . SER A 1 101 ? -6.806 -3.763 18.353 1.00 85.31 101 SER A O 1
ATOM 834 N N . LEU A 1 102 ? -7.551 -5.452 19.642 1.00 86.38 102 LEU A N 1
ATOM 835 C CA . LEU A 1 102 ? -6.255 -6.124 19.765 1.00 86.38 102 LEU A CA 1
ATOM 836 C C . LEU A 1 102 ? -5.862 -6.761 18.434 1.00 86.38 102 LEU A C 1
ATOM 838 O O . LEU A 1 102 ? -4.758 -6.528 17.951 1.00 86.38 102 LEU A O 1
ATOM 842 N N . GLN A 1 103 ? -6.798 -7.461 17.794 1.00 91.81 103 GLN A N 1
ATOM 843 C CA . GLN A 1 103 ? -6.583 -8.020 16.461 1.00 91.81 103 GLN A CA 1
ATOM 844 C C . GLN A 1 103 ? -6.273 -6.925 15.434 1.00 91.81 103 GLN A C 1
ATOM 846 O O . GLN A 1 103 ? -5.387 -7.087 14.598 1.00 91.81 103 GLN A O 1
ATOM 851 N N . TRP A 1 104 ? -6.956 -5.778 15.510 1.00 94.38 104 TRP A N 1
ATOM 852 C CA . TRP A 1 104 ? -6.701 -4.651 14.613 1.00 94.38 104 TRP A CA 1
ATOM 853 C C . TRP A 1 104 ? -5.295 -4.103 14.798 1.00 94.38 104 TRP A C 1
ATOM 855 O O . TRP A 1 104 ? -4.614 -3.804 13.822 1.00 94.38 104 TRP A O 1
ATOM 865 N N . HIS A 1 105 ? -4.830 -4.028 16.042 1.00 90.50 105 HIS A N 1
ATOM 866 C CA . HIS A 1 105 ? -3.468 -3.620 16.336 1.00 90.50 105 HIS A CA 1
ATOM 867 C C . HIS A 1 105 ? -2.426 -4.599 15.771 1.00 90.50 105 HIS A C 1
ATOM 869 O O . HIS A 1 105 ? -1.429 -4.152 15.210 1.00 90.50 105 HIS A O 1
ATOM 875 N N . GLU A 1 106 ? -2.654 -5.909 15.872 1.00 92.00 106 GLU A N 1
ATOM 876 C CA . GLU A 1 106 ? -1.771 -6.926 15.280 1.00 92.00 106 GLU A CA 1
ATOM 877 C C . GLU A 1 106 ? -1.731 -6.816 13.748 1.00 92.00 106 GLU A C 1
ATOM 879 O O . GLU A 1 106 ? -0.653 -6.758 13.161 1.00 92.00 106 GLU A O 1
ATOM 884 N N . GLN A 1 107 ? -2.891 -6.693 13.091 1.00 92.75 107 GLN A N 1
ATOM 885 C CA . GLN A 1 107 ? -2.960 -6.500 11.635 1.00 92.75 107 GLN A CA 1
ATOM 886 C C . GLN A 1 107 ? -2.301 -5.189 11.190 1.00 92.75 107 GLN A C 1
ATOM 888 O O . GLN A 1 107 ? -1.648 -5.137 10.148 1.00 92.75 107 GLN A O 1
ATOM 893 N N . ARG A 1 108 ? -2.431 -4.131 11.997 1.00 94.94 108 ARG A N 1
ATOM 894 C CA . ARG A 1 108 ? -1.749 -2.855 11.775 1.00 94.94 108 ARG A CA 1
ATOM 895 C C . ARG A 1 108 ? -0.231 -3.041 11.760 1.00 94.94 108 ARG A C 1
ATOM 897 O O . ARG A 1 108 ? 0.424 -2.565 10.840 1.00 94.94 108 ARG A O 1
ATOM 904 N N . GLN A 1 109 ? 0.319 -3.747 12.748 1.00 95.00 109 GLN A N 1
ATOM 905 C CA . GLN A 1 109 ? 1.757 -4.024 12.821 1.00 95.00 109 GLN A CA 1
ATOM 906 C C . GLN A 1 109 ? 2.240 -4.879 11.647 1.00 95.00 109 GLN A C 1
ATOM 908 O O . GLN A 1 109 ? 3.295 -4.601 11.080 1.00 95.00 109 GLN A O 1
ATOM 913 N N . GLU A 1 110 ? 1.455 -5.876 11.240 1.00 93.38 110 GLU A N 1
ATOM 914 C CA . GLU A 1 110 ? 1.771 -6.702 10.072 1.00 93.38 110 GLU A CA 1
ATOM 915 C C . GLU A 1 110 ? 1.836 -5.855 8.789 1.00 93.38 110 GLU A C 1
ATOM 917 O O . GLU A 1 110 ? 2.768 -5.980 7.992 1.00 93.38 110 GLU A O 1
ATOM 922 N N . MET A 1 111 ? 0.889 -4.929 8.607 1.00 94.06 111 MET A N 1
ATOM 923 C CA . MET A 1 111 ? 0.895 -3.999 7.476 1.00 94.06 111 MET A CA 1
ATOM 924 C C . MET A 1 111 ? 2.065 -3.001 7.543 1.00 94.06 111 MET A C 1
ATOM 926 O O . MET A 1 111 ? 2.671 -2.709 6.512 1.00 94.06 111 MET A O 1
ATOM 930 N N . GLU A 1 112 ? 2.422 -2.496 8.728 1.00 94.88 112 GLU A N 1
ATOM 931 C CA . GLU A 1 112 ? 3.615 -1.655 8.923 1.00 94.88 112 GLU A CA 1
ATOM 932 C C . GLU A 1 112 ? 4.894 -2.399 8.520 1.00 94.88 112 GLU A C 1
ATOM 934 O O . GLU A 1 112 ? 5.708 -1.866 7.762 1.00 94.88 112 GLU A O 1
ATOM 939 N N . HIS A 1 113 ? 5.037 -3.653 8.953 1.00 93.88 113 HIS A N 1
ATOM 940 C CA . HIS A 1 113 ? 6.187 -4.483 8.613 1.00 93.88 113 HIS A CA 1
ATOM 941 C C . HIS A 1 113 ? 6.270 -4.770 7.110 1.00 93.88 113 HIS A C 1
ATOM 943 O O . HIS A 1 113 ? 7.333 -4.637 6.500 1.00 93.88 113 HIS A O 1
ATOM 949 N N . LEU A 1 114 ? 5.139 -5.101 6.484 1.00 91.88 114 LEU A N 1
ATOM 950 C CA . LEU A 1 114 ? 5.044 -5.280 5.038 1.00 91.88 114 LEU A CA 1
ATOM 951 C C . LEU A 1 114 ? 5.490 -4.017 4.282 1.00 91.88 114 LEU A C 1
ATOM 953 O O . LEU A 1 114 ? 6.283 -4.106 3.342 1.00 91.88 114 LEU A O 1
ATOM 957 N N . MET A 1 115 ? 5.003 -2.839 4.688 1.00 92.50 115 MET A N 1
ATOM 958 C CA . MET A 1 115 ? 5.391 -1.567 4.069 1.00 92.50 115 MET A CA 1
ATOM 959 C C . MET A 1 115 ? 6.892 -1.305 4.208 1.00 92.50 115 MET A C 1
ATOM 961 O O . MET A 1 115 ? 7.537 -0.906 3.236 1.00 92.50 115 MET A O 1
ATOM 965 N N . GLU A 1 116 ? 7.469 -1.576 5.378 1.00 93.56 116 GLU A N 1
ATOM 966 C CA . GLU A 1 116 ? 8.907 -1.440 5.610 1.00 93.56 116 GLU A CA 1
ATOM 967 C C . GLU A 1 116 ? 9.725 -2.364 4.694 1.00 93.56 116 GLU A C 1
ATOM 969 O O . GLU A 1 116 ? 10.669 -1.914 4.036 1.00 93.56 116 GLU A O 1
ATOM 974 N N . GLN A 1 117 ? 9.338 -3.639 4.585 1.00 89.75 117 GLN A N 1
ATOM 975 C CA . GLN A 1 117 ? 9.997 -4.597 3.695 1.00 89.75 117 GLN A CA 1
ATOM 976 C C . GLN A 1 117 ? 9.931 -4.156 2.227 1.00 89.75 117 GLN A C 1
ATOM 978 O O . GLN A 1 117 ? 10.934 -4.211 1.505 1.00 89.75 117 GLN A O 1
ATOM 983 N N . CYS A 1 118 ? 8.764 -3.689 1.781 1.00 88.69 118 CYS A N 1
ATOM 984 C CA . CYS A 1 118 ? 8.570 -3.161 0.434 1.00 88.69 118 CYS A CA 1
ATOM 985 C C . CYS A 1 118 ? 9.451 -1.928 0.174 1.00 88.69 118 CYS A C 1
ATOM 987 O O . CYS A 1 118 ? 10.103 -1.859 -0.869 1.00 88.69 118 CYS A O 1
ATOM 989 N N . GLU A 1 119 ? 9.555 -0.999 1.126 1.00 90.88 119 GLU A N 1
ATOM 990 C CA . GLU A 1 119 ? 10.416 0.186 1.016 1.00 90.88 119 GLU A CA 1
ATOM 991 C C . GLU A 1 119 ? 11.909 -0.180 0.969 1.00 90.88 119 GLU A C 1
ATOM 993 O O . GLU A 1 119 ? 12.679 0.396 0.195 1.00 90.88 119 GLU A O 1
ATOM 998 N N . ILE A 1 120 ? 12.351 -1.153 1.774 1.00 90.12 120 ILE A N 1
ATOM 999 C CA . ILE A 1 120 ? 13.726 -1.674 1.721 1.00 90.12 120 ILE A CA 1
ATOM 1000 C C . ILE A 1 120 ? 14.001 -2.278 0.344 1.00 90.12 120 ILE A C 1
ATOM 1002 O O . ILE A 1 120 ? 15.009 -1.944 -0.283 1.00 90.12 120 ILE A O 1
ATOM 1006 N N . ARG A 1 121 ? 13.096 -3.116 -0.171 1.00 85.06 121 ARG A N 1
ATOM 1007 C CA . ARG A 1 121 ? 13.272 -3.734 -1.488 1.00 85.06 121 ARG A CA 1
ATOM 1008 C C . ARG A 1 121 ? 13.291 -2.712 -2.617 1.00 85.06 121 ARG A C 1
ATOM 1010 O O . ARG A 1 121 ? 14.152 -2.801 -3.491 1.00 85.06 121 ARG A O 1
ATOM 1017 N N . LEU A 1 122 ? 12.414 -1.712 -2.574 1.00 87.06 122 LEU A N 1
ATOM 1018 C CA . LEU A 1 122 ? 12.420 -0.623 -3.546 1.00 87.06 122 LEU A CA 1
ATOM 1019 C C . LEU A 1 122 ? 13.754 0.141 -3.518 1.00 87.06 122 LEU A C 1
ATOM 1021 O O . LEU A 1 122 ? 14.330 0.408 -4.573 1.00 87.06 122 LEU A O 1
ATOM 1025 N N . ARG A 1 123 ? 14.300 0.427 -2.328 1.00 88.81 123 ARG A N 1
ATOM 1026 C CA . ARG A 1 123 ? 15.631 1.043 -2.184 1.00 88.81 123 ARG A CA 1
ATOM 1027 C C . ARG A 1 123 ? 16.748 0.178 -2.767 1.00 88.81 123 ARG A C 1
ATOM 1029 O O . ARG A 1 123 ? 17.614 0.717 -3.453 1.00 88.81 123 ARG A O 1
ATOM 1036 N N . MET A 1 124 ? 16.722 -1.138 -2.553 1.00 85.69 124 MET A N 1
ATOM 1037 C CA . MET A 1 124 ? 17.707 -2.052 -3.148 1.00 85.69 124 MET A CA 1
ATOM 1038 C C . MET A 1 124 ? 17.639 -2.042 -4.683 1.00 85.69 124 MET A C 1
ATOM 1040 O O . MET A 1 124 ? 18.669 -1.919 -5.343 1.00 85.69 124 MET A O 1
ATOM 1044 N N . LEU A 1 125 ? 16.433 -2.083 -5.258 1.00 82.50 125 LEU A N 1
ATOM 1045 C CA . LEU A 1 125 ? 16.225 -2.022 -6.712 1.00 82.50 125 LEU A CA 1
ATOM 1046 C C . LEU A 1 125 ? 16.681 -0.694 -7.332 1.00 82.50 125 LEU A C 1
ATOM 1048 O O . LEU A 1 125 ? 17.073 -0.652 -8.499 1.00 82.50 125 LEU A O 1
ATOM 1052 N N . LEU A 1 126 ? 16.629 0.406 -6.579 1.00 81.56 126 LEU A N 1
ATOM 1053 C CA . LEU A 1 126 ? 17.142 1.703 -7.029 1.00 81.56 126 LEU A CA 1
ATOM 1054 C C . LEU A 1 126 ? 18.675 1.737 -7.097 1.00 81.56 126 LEU A C 1
ATOM 1056 O O . LEU A 1 126 ? 19.221 2.445 -7.940 1.00 81.56 126 LEU A O 1
ATOM 1060 N N . GLN A 1 127 ? 19.359 0.972 -6.244 1.00 82.50 127 GLN A N 1
ATOM 1061 C CA . GLN A 1 127 ? 20.825 0.927 -6.177 1.00 82.50 127 GLN A CA 1
ATOM 1062 C C . GLN A 1 127 ? 21.445 -0.175 -7.051 1.00 82.50 127 GLN A C 1
ATOM 1064 O O . GLN A 1 127 ? 22.657 -0.184 -7.259 1.00 82.50 127 GLN A O 1
ATOM 1069 N N . ALA A 1 128 ? 20.641 -1.111 -7.555 1.00 78.38 128 ALA A N 1
ATOM 1070 C CA . ALA A 1 128 ? 21.140 -2.274 -8.274 1.00 78.38 128 ALA A CA 1
ATOM 1071 C C . ALA A 1 128 ? 21.747 -1.917 -9.659 1.00 78.38 128 ALA A C 1
ATOM 1073 O O . ALA A 1 128 ? 21.207 -1.064 -10.373 1.00 78.38 128 ALA A O 1
ATOM 1074 N N . PRO A 1 129 ? 22.838 -2.591 -10.086 1.00 75.56 129 PRO A N 1
ATOM 1075 C CA . PRO A 1 129 ? 23.515 -2.313 -11.357 1.00 75.56 129 PRO A CA 1
ATOM 1076 C C . PRO A 1 129 ? 22.616 -2.493 -12.587 1.00 75.56 129 PRO A C 1
ATOM 1078 O O . PRO A 1 129 ? 21.823 -3.435 -12.657 1.00 75.56 129 PRO A O 1
ATOM 1081 N N . LYS A 1 130 ? 22.799 -1.637 -13.604 1.00 69.25 130 LYS A N 1
ATOM 1082 C CA . LYS A 1 130 ? 22.003 -1.633 -14.851 1.00 69.25 130 LYS A CA 1
ATOM 1083 C C . LYS A 1 130 ? 22.110 -2.925 -15.675 1.00 69.25 130 LYS A C 1
ATOM 1085 O O . LYS A 1 130 ? 21.226 -3.224 -16.461 1.00 69.25 130 LYS A O 1
ATOM 1090 N N . GLU A 1 131 ? 23.148 -3.730 -15.493 1.00 65.75 131 GLU A N 1
ATOM 1091 C CA . GLU A 1 131 ? 23.316 -5.001 -16.221 1.00 65.75 131 GLU A CA 1
ATOM 1092 C C . GLU A 1 131 ? 22.321 -6.085 -15.768 1.00 65.75 131 GLU A C 1
ATOM 1094 O O . GLU A 1 131 ? 22.145 -7.102 -16.431 1.00 65.75 131 GLU A O 1
ATOM 1099 N N . MET A 1 132 ? 21.610 -5.853 -14.659 1.00 76.00 132 MET A N 1
ATOM 1100 C CA . MET A 1 132 ? 20.638 -6.788 -14.091 1.00 76.00 132 MET A CA 1
ATOM 1101 C C . MET A 1 132 ? 19.178 -6.424 -14.408 1.00 76.00 132 MET A C 1
ATOM 1103 O O . MET A 1 132 ? 18.283 -6.930 -13.734 1.00 76.00 132 MET A O 1
ATOM 1107 N N . LEU A 1 133 ? 18.907 -5.578 -15.414 1.00 75.62 133 LEU A N 1
ATOM 1108 C CA . LEU A 1 133 ? 17.559 -5.064 -15.736 1.00 75.62 133 LEU A CA 1
ATOM 1109 C C . LEU A 1 133 ? 16.475 -6.153 -15.779 1.00 75.62 133 LEU A C 1
ATOM 1111 O O . LEU A 1 133 ? 15.434 -6.001 -15.148 1.00 75.62 133 LEU A O 1
ATOM 1115 N N . ALA A 1 134 ? 16.726 -7.283 -16.447 1.00 75.88 134 ALA A N 1
ATOM 1116 C CA . ALA A 1 134 ? 15.758 -8.382 -16.533 1.00 75.88 134 ALA A CA 1
ATOM 1117 C C . ALA A 1 134 ? 15.438 -9.016 -15.164 1.00 75.88 134 ALA A C 1
ATOM 1119 O O . ALA A 1 134 ? 14.288 -9.357 -14.890 1.00 75.88 134 ALA A O 1
ATOM 1120 N N . LYS A 1 135 ? 16.443 -9.140 -14.289 1.00 79.00 135 LYS A N 1
ATOM 1121 C CA . LYS A 1 135 ? 16.271 -9.649 -12.923 1.00 79.00 135 LYS A CA 1
ATOM 1122 C C . LYS A 1 135 ? 15.572 -8.620 -12.031 1.00 79.00 135 LYS A C 1
ATOM 1124 O O . LYS A 1 135 ? 14.659 -8.989 -11.301 1.00 79.00 135 LYS A O 1
ATOM 1129 N N . GLN A 1 136 ? 15.913 -7.337 -12.164 1.00 77.94 136 GLN A N 1
ATOM 1130 C CA . GLN A 1 136 ? 15.233 -6.250 -11.450 1.00 77.94 136 GLN A CA 1
ATOM 1131 C C . GLN A 1 136 ? 13.743 -6.171 -11.813 1.00 77.94 136 GLN A C 1
ATOM 1133 O O . GLN A 1 136 ? 12.922 -6.023 -10.919 1.00 77.94 136 GLN A O 1
ATOM 1138 N N . ILE A 1 137 ? 13.395 -6.344 -13.096 1.00 78.62 137 ILE A N 1
ATOM 1139 C CA . ILE A 1 137 ? 12.008 -6.381 -13.601 1.00 78.62 137 ILE A CA 1
ATOM 1140 C C . ILE A 1 137 ? 11.206 -7.552 -13.015 1.00 78.62 137 ILE A C 1
ATOM 1142 O O . ILE A 1 137 ? 9.993 -7.436 -12.834 1.00 78.62 137 ILE A O 1
ATOM 1146 N N . ALA A 1 138 ? 11.845 -8.697 -12.760 1.00 78.44 138 ALA A N 1
ATOM 1147 C CA . ALA A 1 138 ? 11.194 -9.842 -12.125 1.00 78.44 138 ALA A CA 1
ATOM 1148 C C . ALA A 1 138 ? 10.979 -9.595 -10.622 1.00 78.44 138 ALA A C 1
ATOM 1150 O O . ALA A 1 138 ? 9.877 -9.789 -10.116 1.00 78.44 138 ALA A O 1
ATOM 1151 N N . GLU A 1 139 ? 12.004 -9.092 -9.930 1.00 74.88 139 GLU A N 1
ATOM 1152 C CA . GLU A 1 139 ? 11.964 -8.797 -8.493 1.00 74.88 139 GLU A CA 1
ATOM 1153 C C . GLU A 1 139 ? 11.001 -7.654 -8.136 1.00 74.88 139 GLU A C 1
ATOM 1155 O O . GLU A 1 139 ? 10.462 -7.634 -7.027 1.00 74.88 139 GLU A O 1
ATOM 1160 N N . SER A 1 140 ? 10.750 -6.716 -9.054 1.00 70.81 140 SER A N 1
ATOM 1161 C CA . SER A 1 140 ? 9.777 -5.637 -8.865 1.00 70.81 140 SER A CA 1
ATOM 1162 C C . SER A 1 140 ? 8.322 -6.103 -8.987 1.00 70.81 140 SER A C 1
ATOM 1164 O O . SER A 1 140 ? 7.454 -5.574 -8.293 1.00 70.81 140 SER A O 1
ATOM 1166 N N . LYS A 1 141 ? 8.034 -7.153 -9.770 1.00 67.62 141 LYS A N 1
ATOM 1167 C CA . LYS A 1 141 ? 6.678 -7.732 -9.860 1.00 67.62 141 LYS A CA 1
ATOM 1168 C C . LYS A 1 141 ? 6.223 -8.341 -8.538 1.00 67.62 141 LYS A C 1
ATOM 1170 O O . LYS A 1 141 ? 5.066 -8.183 -8.157 1.00 67.62 141 LYS A O 1
ATOM 1175 N N . ASP A 1 142 ? 7.149 -8.933 -7.792 1.00 65.81 142 ASP A N 1
ATOM 1176 C CA . ASP A 1 142 ? 6.872 -9.533 -6.488 1.00 65.81 142 ASP A CA 1
ATOM 1177 C C . ASP A 1 142 ? 6.532 -8.501 -5.389 1.00 65.81 142 ASP A C 1
ATOM 1179 O O . ASP A 1 142 ? 6.166 -8.912 -4.286 1.00 65.81 142 ASP A O 1
ATOM 1183 N N . LEU A 1 143 ? 6.648 -7.178 -5.621 1.00 67.31 143 LEU A N 1
ATOM 1184 C CA . LEU A 1 143 ? 6.162 -6.145 -4.675 1.00 67.31 143 LEU A CA 1
ATOM 1185 C C . LEU A 1 143 ? 4.635 -6.125 -4.529 1.00 67.31 143 LEU A C 1
ATOM 1187 O O . LEU A 1 143 ? 4.141 -5.669 -3.503 1.00 67.31 143 LEU A O 1
ATOM 1191 N N . HIS A 1 144 ? 3.897 -6.716 -5.469 1.00 66.62 144 HIS A N 1
ATOM 1192 C CA . HIS A 1 144 ? 2.429 -6.728 -5.473 1.00 66.62 144 HIS A CA 1
ATOM 1193 C C . HIS A 1 144 ? 1.804 -7.805 -4.563 1.00 66.62 144 HIS A C 1
ATOM 1195 O O . HIS A 1 144 ? 0.610 -8.063 -4.627 1.00 66.62 144 HIS A O 1
ATOM 1201 N N . ARG A 1 145 ? 2.584 -8.476 -3.706 1.00 68.94 145 ARG A N 1
ATOM 1202 C CA . ARG A 1 145 ? 2.079 -9.555 -2.831 1.00 68.94 145 ARG A CA 1
ATOM 1203 C C . ARG A 1 145 ? 1.387 -9.074 -1.547 1.00 68.94 145 ARG A C 1
ATOM 1205 O O . ARG A 1 145 ? 0.890 -9.906 -0.794 1.00 68.94 145 ARG A O 1
ATOM 1212 N N . GLY A 1 146 ? 1.351 -7.767 -1.295 1.00 82.94 146 GLY A N 1
ATOM 1213 C CA . GLY A 1 146 ? 0.824 -7.188 -0.055 1.00 82.94 146 GLY A CA 1
ATOM 1214 C C . GLY A 1 146 ? -0.700 -7.126 0.072 1.00 82.94 146 GLY A C 1
ATOM 1215 O O . GLY A 1 146 ? -1.205 -6.873 1.164 1.00 82.94 146 GLY A O 1
ATOM 1216 N N . ASP A 1 147 ? -1.440 -7.380 -1.009 1.00 86.44 147 ASP A N 1
ATOM 1217 C CA . ASP A 1 147 ? -2.885 -7.118 -1.077 1.00 86.44 147 ASP A CA 1
ATOM 1218 C C . ASP A 1 147 ? -3.706 -7.894 -0.039 1.00 86.44 147 ASP A C 1
ATOM 1220 O O . ASP A 1 147 ? -4.704 -7.383 0.462 1.00 86.44 147 ASP A O 1
ATOM 1224 N N . ILE A 1 148 ? -3.274 -9.103 0.333 1.00 89.62 148 ILE A N 1
ATOM 1225 C CA . ILE A 1 148 ? -3.965 -9.924 1.339 1.00 89.62 148 ILE A CA 1
ATOM 1226 C C . ILE A 1 148 ? -3.885 -9.267 2.722 1.00 89.62 148 ILE A C 1
ATOM 1228 O O . ILE A 1 148 ? -4.898 -9.159 3.409 1.00 89.62 148 ILE A O 1
ATOM 1232 N N . THR A 1 149 ? -2.699 -8.800 3.119 1.00 91.50 149 THR A N 1
ATOM 1233 C CA . THR A 1 149 ? -2.484 -8.125 4.408 1.00 91.50 149 THR A CA 1
ATOM 1234 C C . THR A 1 149 ? -3.266 -6.816 4.471 1.00 91.50 149 THR A C 1
ATOM 1236 O O . THR A 1 149 ? -3.917 -6.526 5.472 1.00 91.50 149 THR A O 1
ATOM 1239 N N . VAL A 1 150 ? -3.264 -6.046 3.378 1.00 93.62 150 VAL A N 1
ATOM 1240 C CA . VAL A 1 150 ? -4.012 -4.784 3.287 1.00 93.62 150 VAL A CA 1
ATOM 1241 C C . VAL A 1 150 ? -5.522 -5.027 3.335 1.00 93.62 150 VAL A C 1
ATOM 1243 O O . VAL A 1 150 ? -6.235 -4.297 4.021 1.00 93.62 150 VAL A O 1
ATOM 1246 N N . ALA A 1 151 ? -6.018 -6.070 2.662 1.00 93.94 151 ALA A N 1
ATOM 1247 C CA . ALA A 1 151 ? -7.425 -6.457 2.728 1.00 93.94 151 ALA A CA 1
ATOM 1248 C C . ALA A 1 151 ? -7.835 -6.857 4.153 1.00 93.94 151 ALA A C 1
ATOM 1250 O O . ALA A 1 151 ? -8.813 -6.323 4.668 1.00 93.94 151 ALA A O 1
ATOM 1251 N N . ALA A 1 152 ? -7.051 -7.707 4.825 1.00 94.19 152 ALA A N 1
ATOM 1252 C CA . ALA A 1 152 ? -7.328 -8.131 6.199 1.00 94.19 152 ALA A CA 1
ATOM 1253 C C . ALA A 1 152 ? -7.353 -6.949 7.187 1.00 94.19 152 ALA A C 1
ATOM 1255 O O . ALA A 1 152 ? -8.268 -6.840 8.010 1.00 94.19 152 ALA A O 1
ATOM 1256 N N . PHE A 1 153 ? -6.392 -6.026 7.075 1.00 96.44 153 PHE A N 1
ATOM 1257 C CA . PHE A 1 153 ? -6.365 -4.797 7.868 1.00 96.44 153 PHE A CA 1
ATOM 1258 C C . PHE A 1 153 ? -7.598 -3.915 7.610 1.00 96.44 153 PHE A C 1
ATOM 1260 O O . PHE A 1 153 ? -8.239 -3.442 8.555 1.00 96.44 153 PHE A O 1
ATOM 1267 N N . ASN A 1 154 ? -7.969 -3.717 6.343 1.00 96.94 154 ASN A N 1
ATOM 1268 C CA . ASN A 1 154 ? -9.115 -2.891 5.966 1.00 96.94 154 ASN A CA 1
ATOM 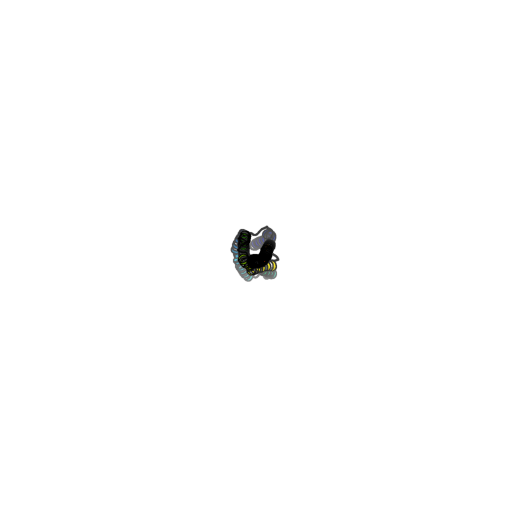1269 C C . ASN A 1 154 ? -10.450 -3.506 6.401 1.00 96.94 154 ASN A C 1
ATO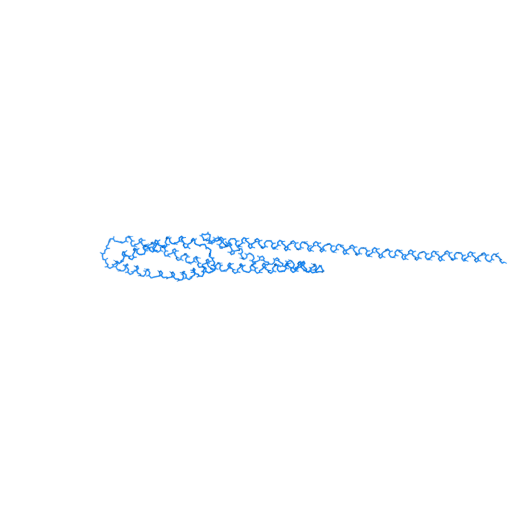M 1271 O O . ASN A 1 154 ? -11.319 -2.786 6.894 1.00 96.94 154 ASN A O 1
ATOM 1275 N N . ASP A 1 155 ? -10.612 -4.822 6.285 1.00 96.75 155 ASP A N 1
ATOM 1276 C CA . ASP A 1 155 ? -11.818 -5.526 6.722 1.00 96.75 155 ASP A CA 1
ATOM 1277 C C . ASP A 1 155 ? -12.050 -5.351 8.224 1.00 96.75 155 ASP A C 1
ATOM 1279 O O . ASP A 1 155 ? -13.161 -5.021 8.654 1.00 96.75 155 ASP A O 1
ATOM 1283 N N . LEU A 1 156 ? -10.994 -5.491 9.029 1.00 95.06 156 LEU A N 1
ATOM 1284 C CA . LEU A 1 156 ? -11.085 -5.323 10.476 1.00 95.06 156 LEU A CA 1
ATOM 1285 C C . LEU A 1 156 ? -11.287 -3.855 10.883 1.00 95.06 156 LEU A C 1
ATOM 1287 O O . LEU A 1 156 ? -12.071 -3.568 11.787 1.00 95.06 156 LEU A O 1
ATOM 1291 N N . SER A 1 157 ? -10.664 -2.916 10.168 1.00 96.56 157 SER A N 1
ATOM 1292 C CA . SER A 1 157 ? -10.897 -1.475 10.345 1.00 96.56 157 SER A CA 1
ATOM 1293 C C . SER A 1 157 ? -12.359 -1.107 10.076 1.00 96.56 157 SER A C 1
ATOM 1295 O O . SER A 1 157 ? -13.008 -0.443 10.884 1.00 96.56 157 SER A O 1
ATOM 1297 N N . ASN A 1 158 ? -12.917 -1.603 8.969 1.00 97.19 158 ASN A N 1
ATOM 1298 C CA . ASN A 1 158 ? -14.310 -1.374 8.593 1.00 97.19 158 ASN A CA 1
ATOM 1299 C C . ASN A 1 158 ? -15.291 -2.050 9.556 1.00 97.19 158 ASN A C 1
ATOM 1301 O O . ASN A 1 158 ? -16.349 -1.488 9.846 1.00 97.19 158 ASN A O 1
ATOM 1305 N N . LYS A 1 159 ? -14.947 -3.236 10.077 1.00 95.50 159 LYS A N 1
ATOM 1306 C CA . LYS A 1 159 ? -15.712 -3.894 11.141 1.00 95.50 159 LYS A CA 1
ATOM 1307 C C . LYS A 1 159 ? -15.804 -2.990 12.370 1.00 95.50 159 LYS A C 1
ATOM 1309 O O . LYS A 1 159 ? -16.915 -2.702 12.809 1.00 95.50 159 LYS A O 1
ATOM 1314 N N . LEU A 1 160 ? -14.665 -2.494 12.865 1.00 91.19 160 LEU A N 1
ATOM 1315 C CA . LEU A 1 160 ? -14.613 -1.616 14.036 1.00 91.19 160 LEU A CA 1
ATOM 1316 C C . LEU A 1 160 ? -15.456 -0.345 13.840 1.00 91.19 160 LEU A C 1
ATOM 1318 O O . LEU A 1 160 ? -16.260 0.003 14.700 1.00 91.19 160 LEU A O 1
ATOM 1322 N N . LEU A 1 161 ? -15.323 0.310 12.683 1.00 93.31 161 LEU A N 1
ATOM 1323 C CA . LEU A 1 161 ? -16.065 1.534 12.354 1.00 93.31 161 LEU A CA 1
ATOM 1324 C C . LEU A 1 161 ? -17.579 1.310 12.225 1.00 93.31 161 LEU A C 1
ATOM 1326 O O . LEU A 1 161 ? -18.361 2.232 12.451 1.00 93.31 161 LEU A O 1
ATOM 1330 N N . ARG A 1 162 ? -18.005 0.102 11.841 1.00 95.25 162 ARG A N 1
ATOM 1331 C CA . ARG A 1 162 ? -19.421 -0.249 11.678 1.00 95.25 162 ARG A CA 1
ATOM 1332 C C . ARG A 1 162 ? -20.068 -0.684 12.990 1.00 95.25 162 ARG A C 1
ATOM 1334 O O . ARG A 1 162 ? -21.186 -0.261 13.273 1.00 95.25 162 ARG A O 1
ATOM 1341 N N . GLU A 1 163 ? -19.405 -1.559 13.741 1.00 89.88 163 GLU A N 1
ATOM 1342 C CA . GLU A 1 163 ? -19.964 -2.218 14.932 1.00 89.88 163 GLU A CA 1
ATOM 1343 C C . GLU A 1 163 ? -19.852 -1.362 16.198 1.00 89.88 163 GLU A C 1
ATOM 1345 O O . GLU A 1 163 ? -20.680 -1.501 17.095 1.00 89.88 163 GLU A O 1
ATOM 1350 N N . TYR A 1 164 ? -18.903 -0.421 16.232 1.00 86.94 164 TYR A N 1
ATOM 1351 C CA . TYR A 1 164 ? -18.669 0.489 17.360 1.00 86.94 164 TYR A CA 1
ATOM 1352 C C . TYR A 1 164 ? -18.809 1.957 16.933 1.00 86.94 164 TYR A C 1
ATOM 1354 O O . TYR A 1 164 ? -18.075 2.830 17.382 1.00 86.94 164 TYR A O 1
ATOM 1362 N N . ARG A 1 165 ? -19.748 2.243 16.020 1.00 84.94 165 ARG A N 1
ATOM 1363 C CA . ARG A 1 165 ? -19.986 3.599 15.483 1.00 84.94 165 ARG A CA 1
ATOM 1364 C C . ARG A 1 165 ? -20.456 4.610 16.534 1.00 84.94 165 ARG A C 1
ATOM 1366 O O . ARG A 1 165 ? -20.306 5.809 16.328 1.00 84.94 165 ARG A O 1
ATOM 1373 N N . ASP A 1 166 ? -21.079 4.107 17.599 1.00 80.12 166 ASP A N 1
ATOM 1374 C CA . ASP A 1 166 ? -21.590 4.900 18.716 1.00 80.12 166 ASP A CA 1
ATOM 1375 C C . ASP A 1 166 ? -20.495 5.119 19.790 1.00 80.12 166 ASP A C 1
ATOM 1377 O O . ASP A 1 166 ? -20.685 5.911 20.711 1.00 80.12 166 ASP A O 1
ATOM 1381 N N . ASP A 1 167 ? -19.336 4.457 19.648 1.00 82.00 167 ASP A N 1
ATOM 1382 C CA . ASP A 1 167 ? -18.111 4.660 20.430 1.00 82.00 167 ASP A CA 1
ATOM 1383 C C . ASP A 1 167 ? -17.095 5.537 19.644 1.00 82.00 167 ASP A C 1
ATOM 1385 O O . ASP A 1 167 ? -17.220 5.754 18.433 1.00 82.00 167 ASP A O 1
ATOM 1389 N N . ASP A 1 168 ? -16.045 6.048 20.306 1.00 76.62 168 ASP A N 1
ATOM 1390 C CA . ASP A 1 168 ? -15.000 6.828 19.618 1.00 76.62 168 ASP A CA 1
ATOM 1391 C C . ASP A 1 168 ? -14.109 5.931 18.748 1.00 76.62 168 ASP A C 1
ATOM 1393 O O . ASP A 1 168 ? -13.263 5.174 19.226 1.00 76.62 168 ASP A O 1
ATOM 1397 N N . SER A 1 169 ? -14.273 6.068 17.436 1.00 85.25 169 SER A N 1
ATOM 1398 C CA . SER A 1 169 ? -13.543 5.311 16.421 1.00 85.25 169 SER A CA 1
ATOM 1399 C C . SER A 1 169 ? -12.657 6.190 15.525 1.00 85.25 169 SER A C 1
ATOM 1401 O O . SER A 1 169 ? -12.104 5.714 14.528 1.00 85.25 169 SER A O 1
ATOM 1403 N N . ARG A 1 170 ? -12.449 7.470 15.884 1.00 86.50 170 ARG A N 1
ATOM 1404 C CA . ARG A 1 170 ? -11.685 8.432 15.061 1.00 86.50 170 ARG A CA 1
ATOM 1405 C C . ARG A 1 170 ? -10.260 7.977 14.786 1.00 86.50 170 ARG A C 1
ATOM 1407 O O . ARG A 1 170 ? -9.834 7.994 13.639 1.00 86.50 170 ARG A O 1
ATOM 1414 N N . LYS A 1 171 ? -9.554 7.489 15.808 1.00 85.38 171 LYS A N 1
ATOM 1415 C CA . LYS A 1 171 ? -8.170 7.014 15.664 1.00 85.38 171 LYS A CA 1
ATOM 1416 C C . LYS A 1 171 ? -8.060 5.813 14.724 1.00 85.38 171 LYS A C 1
ATOM 1418 O O . LYS A 1 171 ? -7.100 5.734 13.961 1.00 85.38 171 LYS A O 1
ATOM 1423 N N . VAL A 1 172 ? -9.038 4.899 14.752 1.00 90.75 172 VAL A N 1
ATOM 1424 C CA . VAL A 1 172 ? -9.095 3.763 13.813 1.00 90.75 172 VAL A CA 1
ATOM 1425 C C . VAL A 1 172 ? -9.213 4.299 12.395 1.00 90.75 172 VAL A C 1
ATOM 1427 O O . VAL A 1 172 ? -8.416 3.918 11.543 1.00 90.75 172 VAL A O 1
ATOM 1430 N N . LYS A 1 173 ? -10.135 5.239 12.158 1.00 92.94 173 LYS A N 1
ATOM 1431 C CA . LYS A 1 173 ? -10.311 5.873 10.849 1.00 92.94 173 LYS A CA 1
ATOM 1432 C C . LYS A 1 173 ? -9.052 6.602 10.376 1.00 92.94 173 LYS A C 1
ATOM 1434 O O . LYS A 1 173 ? -8.544 6.283 9.311 1.00 92.94 173 LYS A O 1
ATOM 1439 N N . GLU A 1 174 ? -8.516 7.514 11.182 1.00 94.94 174 GLU A N 1
ATOM 1440 C CA . GLU A 1 174 ? -7.325 8.307 10.846 1.00 94.94 174 GLU A CA 1
ATOM 1441 C C . GLU A 1 174 ? -6.113 7.419 10.540 1.00 94.94 174 GLU A C 1
ATOM 1443 O O . GLU A 1 174 ? -5.444 7.612 9.528 1.00 94.94 174 GLU A O 1
ATOM 1448 N N . THR A 1 175 ? -5.864 6.402 11.371 1.00 94.12 175 THR A N 1
ATOM 1449 C CA . THR A 1 175 ? -4.760 5.454 11.152 1.00 94.12 175 THR A CA 1
ATOM 1450 C C . THR A 1 175 ? -4.980 4.634 9.881 1.00 94.12 175 THR A C 1
ATOM 1452 O O . THR A 1 175 ? -4.048 4.442 9.104 1.00 94.12 175 THR A O 1
ATOM 1455 N N . THR A 1 176 ? -6.212 4.178 9.638 1.00 96.44 176 THR A N 1
ATOM 1456 C CA . THR A 1 176 ? -6.571 3.410 8.435 1.00 96.44 176 THR A CA 1
ATOM 1457 C C . THR A 1 176 ? -6.375 4.243 7.171 1.00 96.44 176 THR A C 1
ATOM 1459 O O . THR A 1 176 ? -5.750 3.782 6.217 1.00 96.44 176 THR A O 1
ATOM 1462 N N . ASP A 1 177 ? -6.847 5.489 7.174 1.00 97.50 177 ASP A N 1
ATOM 1463 C CA . ASP A 1 177 ? -6.707 6.421 6.054 1.00 97.50 177 ASP A CA 1
ATOM 1464 C C . ASP A 1 177 ? -5.226 6.748 5.793 1.00 97.50 177 ASP A C 1
ATOM 1466 O O . ASP A 1 177 ? -4.772 6.741 4.642 1.00 97.50 177 ASP A O 1
ATOM 1470 N N . GLN A 1 178 ? -4.441 6.966 6.855 1.00 97.25 178 GLN A N 1
ATOM 1471 C CA . GLN A 1 178 ? -3.003 7.215 6.758 1.00 97.25 178 GLN A CA 1
ATOM 1472 C C . GLN A 1 178 ? -2.258 6.013 6.168 1.00 97.25 178 GLN A C 1
ATOM 1474 O O . GLN A 1 178 ? -1.491 6.175 5.219 1.00 97.25 178 GLN A O 1
ATOM 1479 N N . MET A 1 179 ? -2.487 4.807 6.692 1.00 95.69 179 MET A N 1
ATOM 1480 C CA . MET A 1 179 ? -1.808 3.596 6.226 1.00 95.69 179 MET A CA 1
ATOM 1481 C C . MET A 1 179 ? -2.183 3.244 4.790 1.00 95.69 179 MET A C 1
ATOM 1483 O O . MET A 1 179 ? -1.299 2.915 4.001 1.00 95.69 179 MET A O 1
ATOM 1487 N N . ASN A 1 180 ? -3.456 3.389 4.412 1.00 96.31 180 ASN A N 1
ATOM 1488 C CA . ASN A 1 180 ? -3.878 3.211 3.024 1.00 96.31 180 ASN A CA 1
ATOM 1489 C C . ASN A 1 180 ? -3.224 4.242 2.098 1.00 96.31 180 ASN A C 1
ATOM 1491 O O . ASN A 1 180 ? -2.751 3.885 1.021 1.00 96.31 180 ASN A O 1
ATOM 1495 N N . THR A 1 181 ? -3.122 5.503 2.524 1.00 97.50 181 THR A N 1
ATOM 1496 C CA . THR A 1 181 ? -2.419 6.540 1.753 1.00 97.50 181 THR A CA 1
ATOM 1497 C C . THR A 1 181 ? -0.938 6.194 1.575 1.00 97.50 181 THR A C 1
ATOM 1499 O O . THR A 1 181 ? -0.410 6.276 0.465 1.00 97.50 181 THR A O 1
ATOM 1502 N N . CYS A 1 182 ? -0.261 5.761 2.643 1.00 95.25 182 CYS A N 1
ATOM 1503 C CA . CYS A 1 182 ? 1.125 5.298 2.583 1.00 95.25 182 CYS A CA 1
ATOM 1504 C C . CYS A 1 182 ? 1.292 4.106 1.630 1.00 95.25 182 CYS A C 1
ATOM 1506 O O . CYS A 1 182 ? 2.196 4.126 0.794 1.00 95.25 182 CYS A O 1
ATOM 1508 N N . TRP A 1 183 ? 0.401 3.114 1.708 1.00 94.81 183 TRP A N 1
ATOM 1509 C CA . TRP A 1 183 ? 0.412 1.938 0.839 1.00 94.81 183 TRP A CA 1
ATOM 1510 C C . TRP A 1 183 ? 0.223 2.300 -0.636 1.00 94.81 183 TRP A C 1
ATOM 1512 O O . TRP A 1 183 ? 1.016 1.881 -1.477 1.00 94.81 183 TRP A O 1
ATOM 1522 N N . VAL A 1 184 ? -0.775 3.130 -0.957 1.00 93.81 184 VAL A N 1
ATOM 1523 C CA . VAL A 1 184 ? -1.032 3.590 -2.331 1.00 93.81 184 VAL A CA 1
ATOM 1524 C C . VAL A 1 184 ? 0.181 4.331 -2.893 1.00 93.81 184 VAL A C 1
ATOM 1526 O O . VAL A 1 184 ? 0.615 4.039 -4.007 1.00 93.81 184 VAL A O 1
ATOM 1529 N N . ASN A 1 185 ? 0.779 5.235 -2.114 1.00 94.31 185 ASN A N 1
ATOM 1530 C CA . ASN A 1 185 ? 1.971 5.975 -2.532 1.00 94.31 185 ASN A CA 1
ATOM 1531 C C . ASN A 1 185 ? 3.178 5.055 -2.766 1.00 94.31 185 ASN A C 1
ATOM 1533 O O . ASN A 1 185 ? 3.923 5.236 -3.732 1.00 94.31 185 ASN A O 1
ATOM 1537 N N . LEU A 1 186 ? 3.386 4.065 -1.894 1.00 91.75 186 LEU A N 1
ATOM 1538 C CA . LEU A 1 186 ? 4.452 3.076 -2.039 1.00 91.75 186 LEU A CA 1
ATOM 1539 C C . LEU A 1 186 ? 4.256 2.224 -3.297 1.00 91.75 186 LEU A C 1
ATOM 1541 O O . LEU A 1 186 ? 5.197 2.047 -4.074 1.00 91.75 186 LEU A O 1
ATOM 1545 N N . ASN A 1 187 ? 3.031 1.752 -3.523 1.00 90.25 187 ASN A N 1
ATOM 1546 C CA . ASN A 1 187 ? 2.694 0.952 -4.690 1.00 90.25 187 ASN A CA 1
ATOM 1547 C C . ASN A 1 187 ? 2.875 1.753 -5.988 1.00 90.25 187 ASN A C 1
ATOM 1549 O O . ASN A 1 187 ? 3.486 1.262 -6.933 1.00 90.25 187 ASN A O 1
ATOM 1553 N N . GLN A 1 188 ? 2.451 3.021 -6.009 1.00 92.06 188 GLN A N 1
ATOM 1554 C CA . GLN A 1 188 ? 2.661 3.898 -7.162 1.00 92.06 188 GLN A CA 1
ATOM 1555 C C . GLN A 1 188 ? 4.152 4.060 -7.485 1.00 92.06 188 GLN A C 1
ATOM 1557 O O . GLN A 1 188 ? 4.557 3.879 -8.630 1.00 92.06 188 GLN A O 1
ATOM 1562 N N . ARG A 1 189 ? 4.998 4.307 -6.475 1.00 91.75 189 ARG A N 1
ATOM 1563 C CA . ARG A 1 189 ? 6.458 4.403 -6.663 1.00 91.75 189 ARG A CA 1
ATOM 1564 C C . ARG A 1 189 ? 7.066 3.105 -7.201 1.00 91.75 189 ARG A C 1
ATOM 1566 O O . ARG A 1 189 ? 7.995 3.155 -8.009 1.00 91.75 189 ARG A O 1
ATOM 1573 N N . ALA A 1 190 ? 6.568 1.950 -6.761 1.00 88.00 190 ALA A N 1
ATOM 1574 C CA . ALA A 1 190 ? 7.008 0.654 -7.269 1.00 88.00 190 ALA A CA 1
ATOM 1575 C C . ALA A 1 190 ? 6.615 0.458 -8.745 1.00 88.00 190 ALA A C 1
ATOM 1577 O O . ALA A 1 190 ? 7.457 0.054 -9.551 1.00 88.00 190 ALA A O 1
ATOM 1578 N N . VAL A 1 191 ? 5.382 0.814 -9.117 1.00 88.38 191 VAL A N 1
ATOM 1579 C CA . VAL A 1 191 ? 4.890 0.780 -10.506 1.00 88.38 191 VAL A CA 1
ATOM 1580 C C . VAL A 1 191 ? 5.669 1.745 -11.403 1.00 88.38 191 VAL A C 1
ATOM 1582 O O . VAL A 1 191 ? 6.098 1.366 -12.492 1.00 88.38 191 VAL A O 1
ATOM 1585 N N . ASP A 1 192 ? 5.935 2.967 -10.949 1.00 90.50 192 ASP A N 1
ATOM 1586 C CA . ASP A 1 192 ? 6.721 3.942 -11.712 1.00 90.50 192 ASP A CA 1
ATOM 1587 C C . ASP A 1 192 ? 8.142 3.424 -11.971 1.00 90.50 192 ASP A C 1
ATOM 1589 O O . ASP A 1 192 ? 8.666 3.525 -13.085 1.00 90.50 192 ASP A O 1
ATOM 1593 N N . ARG A 1 193 ? 8.756 2.795 -10.959 1.00 89.06 193 ARG A N 1
ATOM 1594 C CA . ARG A 1 193 ? 10.069 2.159 -11.104 1.00 89.06 193 ARG A CA 1
ATOM 1595 C C . ARG A 1 193 ? 10.030 0.996 -12.095 1.00 89.06 193 ARG A C 1
ATOM 1597 O O . ARG A 1 193 ? 10.943 0.895 -12.912 1.00 89.06 193 ARG A O 1
ATOM 1604 N N . GLN A 1 194 ? 9.000 0.151 -12.052 1.00 87.38 194 GLN A N 1
ATOM 1605 C CA . GLN A 1 194 ? 8.791 -0.927 -13.025 1.00 87.38 194 GLN A CA 1
ATOM 1606 C C . GLN A 1 194 ? 8.743 -0.369 -14.455 1.00 87.38 194 GLN A C 1
ATOM 1608 O O . GLN A 1 194 ? 9.508 -0.808 -15.314 1.00 87.38 194 GLN A O 1
ATOM 1613 N N . ASN A 1 195 ? 7.901 0.639 -14.693 1.00 90.12 195 ASN A N 1
ATOM 1614 C CA . ASN A 1 195 ? 7.728 1.260 -16.008 1.00 90.12 195 ASN A CA 1
ATOM 1615 C C . ASN A 1 195 ? 9.035 1.876 -16.531 1.00 90.12 195 ASN A C 1
ATOM 1617 O O . ASN A 1 195 ? 9.367 1.749 -17.714 1.00 90.12 195 ASN A O 1
ATOM 1621 N N . PHE A 1 196 ? 9.804 2.511 -15.644 1.00 89.88 196 PHE A N 1
ATOM 1622 C CA . PHE A 1 196 ? 11.125 3.038 -15.973 1.00 89.88 196 PHE A CA 1
ATOM 1623 C C . PHE A 1 196 ? 12.092 1.925 -16.403 1.00 89.88 196 PHE A C 1
ATOM 1625 O O . PHE A 1 196 ? 12.710 2.030 -17.461 1.00 89.88 196 PHE A O 1
ATOM 1632 N N . LEU A 1 197 ? 12.195 0.842 -15.623 1.00 87.81 197 LEU A N 1
ATOM 1633 C CA . LEU A 1 197 ? 13.077 -0.290 -15.933 1.00 87.81 197 LEU A CA 1
ATOM 1634 C C . LEU A 1 197 ? 12.706 -0.959 -17.263 1.00 87.81 197 LEU A C 1
ATOM 1636 O O . LEU A 1 197 ? 13.588 -1.303 -18.048 1.00 87.81 197 LEU A O 1
ATOM 1640 N N . GLU A 1 198 ? 11.413 -1.108 -17.548 1.00 89.94 198 GLU A N 1
ATOM 1641 C CA . GLU A 1 198 ? 10.932 -1.662 -18.817 1.00 89.94 198 GLU A CA 1
ATOM 1642 C C . GLU A 1 198 ? 11.248 -0.756 -20.011 1.00 89.94 198 GLU A C 1
ATOM 1644 O O . GLU A 1 198 ? 11.569 -1.250 -21.095 1.00 89.94 198 GLU A O 1
ATOM 1649 N N . THR A 1 199 ? 11.187 0.563 -19.823 1.00 92.25 199 THR A N 1
ATOM 1650 C CA . THR A 1 199 ? 11.557 1.534 -20.860 1.00 92.25 199 THR A CA 1
ATOM 1651 C C . THR A 1 199 ? 13.057 1.491 -21.140 1.00 92.25 199 THR A C 1
ATOM 1653 O O . THR A 1 199 ? 13.453 1.353 -22.295 1.00 92.25 199 THR A O 1
ATOM 1656 N N . GLU A 1 200 ? 13.892 1.512 -20.097 1.00 89.44 200 GLU A N 1
ATOM 1657 C CA . GLU A 1 200 ? 15.349 1.379 -20.234 1.00 89.44 200 GLU A CA 1
ATOM 1658 C C . GLU A 1 200 ? 15.733 0.060 -20.917 1.00 89.44 200 GLU A C 1
ATOM 1660 O O . GLU A 1 200 ? 16.577 0.046 -21.812 1.00 89.44 200 GLU A O 1
ATOM 1665 N N . MET A 1 201 ? 15.076 -1.047 -20.556 1.00 88.56 201 MET A N 1
ATOM 1666 C CA . MET A 1 201 ? 15.312 -2.348 -21.183 1.00 88.56 201 MET A CA 1
ATOM 1667 C C . MET A 1 201 ? 15.013 -2.321 -22.687 1.00 88.56 201 MET A C 1
ATOM 1669 O O . MET A 1 201 ? 15.807 -2.828 -23.479 1.00 88.56 201 MET A O 1
ATOM 1673 N N . LYS A 1 202 ? 13.903 -1.696 -23.103 1.00 92.19 202 LYS A N 1
ATOM 1674 C CA . LYS A 1 202 ? 13.573 -1.528 -24.528 1.00 92.19 202 LYS A CA 1
ATOM 1675 C C . LYS A 1 202 ? 14.626 -0.690 -25.256 1.00 92.19 202 LYS A C 1
ATOM 1677 O O . LYS A 1 202 ? 15.011 -1.052 -26.365 1.00 92.19 202 LYS A O 1
ATOM 1682 N N . THR A 1 203 ? 15.120 0.380 -24.633 1.00 94.06 203 THR A N 1
ATOM 1683 C CA . THR A 1 203 ? 16.185 1.226 -25.194 1.00 94.06 203 THR A CA 1
ATOM 1684 C C . THR A 1 203 ? 17.482 0.441 -25.395 1.00 94.06 203 THR A C 1
ATOM 1686 O O . THR A 1 203 ? 18.064 0.496 -26.475 1.00 94.06 203 THR A O 1
ATOM 1689 N N . VAL A 1 204 ? 17.907 -0.342 -24.397 1.00 91.12 204 VAL A N 1
ATOM 1690 C CA . VAL A 1 204 ? 19.106 -1.198 -24.491 1.00 91.12 204 VAL A CA 1
ATOM 1691 C C . VAL A 1 204 ? 18.948 -2.266 -25.577 1.00 91.12 204 VAL A C 1
ATOM 1693 O O . VAL A 1 204 ? 19.879 -2.547 -26.325 1.00 91.12 204 VAL A O 1
ATOM 1696 N N . GLN A 1 205 ? 17.761 -2.856 -25.706 1.00 92.44 205 GLN A N 1
ATOM 1697 C CA . GLN A 1 205 ? 17.489 -3.825 -26.768 1.00 92.44 205 GLN A CA 1
ATOM 1698 C C . GLN A 1 205 ? 17.510 -3.191 -28.164 1.00 92.44 205 GLN A C 1
ATOM 1700 O O . GLN A 1 205 ? 17.943 -3.839 -29.115 1.00 92.44 205 GLN A O 1
ATOM 1705 N N . ALA A 1 206 ? 17.036 -1.951 -28.305 1.00 96.12 206 ALA A N 1
ATOM 1706 C CA . ALA A 1 206 ? 17.099 -1.221 -29.567 1.00 96.12 206 ALA A CA 1
ATOM 1707 C C . ALA A 1 206 ? 18.551 -0.902 -29.951 1.00 96.12 206 ALA A C 1
ATOM 1709 O O . ALA A 1 206 ? 18.973 -1.251 -31.050 1.00 96.12 206 ALA A O 1
ATOM 1710 N N . SER A 1 207 ? 19.344 -0.360 -29.020 1.00 95.12 207 SER A N 1
ATOM 1711 C CA . SER A 1 207 ? 20.753 -0.047 -29.283 1.00 95.12 207 SER A CA 1
ATOM 1712 C C . SER A 1 207 ? 21.590 -1.290 -29.594 1.00 95.12 207 SER A C 1
ATOM 1714 O O . SER A 1 207 ? 22.480 -1.229 -30.440 1.00 95.12 207 SER A O 1
ATOM 1716 N N . HIS A 1 208 ? 21.284 -2.435 -28.973 1.00 94.25 208 HIS A N 1
ATOM 1717 C CA . HIS A 1 208 ? 21.916 -3.709 -29.315 1.00 94.25 208 HIS A CA 1
ATOM 1718 C C . HIS A 1 208 ? 21.663 -4.100 -30.778 1.00 94.25 208 HIS A C 1
ATOM 1720 O O . HIS A 1 208 ? 22.599 -4.461 -31.485 1.00 94.25 208 HIS A O 1
ATOM 1726 N N . LYS A 1 209 ? 20.419 -3.976 -31.257 1.00 97.12 209 LYS A N 1
ATOM 1727 C CA . LYS A 1 209 ? 20.066 -4.276 -32.656 1.00 97.12 209 LYS A CA 1
ATOM 1728 C C . LYS A 1 209 ? 20.728 -3.318 -33.645 1.00 97.12 209 LYS A C 1
ATOM 1730 O O . LYS A 1 209 ? 21.148 -3.742 -34.724 1.00 97.12 209 LYS A O 1
ATOM 1735 N N . ASP A 1 210 ? 20.831 -2.042 -33.284 1.00 97.94 210 ASP A N 1
ATOM 1736 C CA . ASP A 1 210 ? 21.525 -1.043 -34.101 1.00 97.94 210 ASP A CA 1
ATOM 1737 C C . ASP A 1 210 ? 23.020 -1.372 -34.202 1.00 97.94 210 ASP A C 1
ATOM 1739 O O . ASP A 1 210 ? 23.592 -1.325 -35.292 1.00 97.94 210 ASP A O 1
ATOM 1743 N N . LEU A 1 211 ? 23.641 -1.788 -33.091 1.00 97.81 211 LEU A N 1
ATOM 1744 C CA . LEU A 1 211 ? 25.035 -2.228 -33.066 1.00 97.81 211 LEU A CA 1
ATOM 1745 C C . LEU A 1 211 ? 25.251 -3.485 -33.919 1.00 97.81 211 LEU A C 1
ATOM 1747 O O . LEU A 1 211 ? 26.191 -3.523 -34.709 1.00 97.81 211 LEU A O 1
ATOM 1751 N N . GLU A 1 212 ? 24.381 -4.491 -33.810 1.00 98.31 212 GLU A N 1
ATOM 1752 C CA . GLU A 1 212 ? 24.431 -5.695 -34.654 1.00 98.31 212 GLU A CA 1
ATOM 1753 C C . GLU A 1 212 ? 24.336 -5.342 -36.146 1.00 98.31 212 GLU A C 1
ATOM 1755 O O . GLU A 1 212 ? 25.095 -5.860 -36.969 1.00 98.31 212 GLU A O 1
ATOM 1760 N N . SER A 1 213 ? 23.440 -4.416 -36.495 1.00 98.19 213 SER A N 1
ATOM 1761 C CA . SER A 1 213 ? 23.263 -3.941 -37.871 1.00 98.19 213 SER A CA 1
ATOM 1762 C C . SER A 1 213 ? 24.498 -3.193 -38.378 1.00 98.19 213 SER A C 1
ATOM 1764 O O . SER A 1 213 ? 24.939 -3.417 -39.506 1.00 98.19 213 SER A O 1
ATOM 1766 N N . PHE A 1 214 ? 25.094 -2.344 -37.537 1.00 98.19 214 PHE A N 1
ATOM 1767 C CA . PHE A 1 214 ? 26.324 -1.622 -37.853 1.00 98.19 214 PHE A CA 1
ATOM 1768 C C . PHE A 1 214 ? 27.518 -2.564 -38.046 1.00 98.19 214 PHE A C 1
ATOM 1770 O O . PHE A 1 214 ? 28.273 -2.404 -39.003 1.00 98.19 214 PHE A O 1
ATOM 1777 N N . LEU A 1 215 ? 27.669 -3.577 -37.188 1.00 98.31 215 LEU A N 1
ATOM 1778 C CA . LEU A 1 215 ? 28.728 -4.581 -37.315 1.00 98.31 215 LEU A CA 1
ATOM 1779 C C . LEU A 1 215 ? 28.599 -5.377 -38.616 1.00 98.31 215 LEU A C 1
ATOM 1781 O O . LEU A 1 215 ? 29.596 -5.603 -39.299 1.00 98.31 215 LEU A O 1
ATOM 1785 N N . LYS A 1 216 ? 27.372 -5.747 -38.999 1.00 98.31 216 LYS A N 1
ATOM 1786 C CA . LYS A 1 216 ? 27.119 -6.402 -40.285 1.00 98.31 216 LYS A CA 1
ATOM 1787 C C . LYS A 1 216 ? 27.498 -5.499 -41.461 1.00 98.31 216 LYS A C 1
ATOM 1789 O O . LYS A 1 216 ? 28.184 -5.947 -42.375 1.00 98.31 216 LYS A O 1
ATOM 1794 N N . TRP A 1 217 ? 27.101 -4.227 -41.419 1.00 98.50 217 TRP A N 1
ATOM 1795 C CA . TRP A 1 217 ? 27.470 -3.255 -42.449 1.00 98.50 217 TRP A CA 1
ATOM 1796 C C . TRP A 1 217 ? 28.991 -3.070 -42.553 1.00 98.50 217 TRP A C 1
ATOM 1798 O O . TRP A 1 217 ? 29.531 -3.051 -43.657 1.00 98.50 217 TRP A O 1
ATOM 1808 N N . LEU A 1 218 ? 29.701 -2.994 -41.421 1.00 98.50 218 LEU A N 1
ATOM 1809 C CA . LEU A 1 218 ? 31.165 -2.924 -41.404 1.00 98.50 218 LEU A CA 1
ATOM 1810 C C . LEU A 1 218 ? 31.799 -4.149 -42.069 1.00 98.50 218 LEU A C 1
ATOM 1812 O O . LEU A 1 218 ? 32.719 -3.996 -42.869 1.00 98.50 218 LEU A O 1
ATOM 1816 N N . GLN A 1 219 ? 31.285 -5.348 -41.787 1.00 98.25 219 GLN A N 1
ATOM 1817 C CA . GLN A 1 219 ? 31.766 -6.584 -42.404 1.00 98.25 219 GLN A CA 1
ATOM 1818 C C . GLN A 1 219 ? 31.536 -6.599 -43.928 1.00 98.25 219 GLN A C 1
ATOM 1820 O O . GLN A 1 219 ? 32.400 -7.038 -44.694 1.00 98.25 219 GLN A O 1
ATOM 1825 N N . GLU A 1 220 ? 30.389 -6.103 -44.395 1.00 98.25 220 GLU A N 1
ATOM 1826 C CA . GLU A 1 220 ? 30.082 -5.955 -45.825 1.00 98.25 220 GLU A CA 1
ATOM 1827 C C . GLU A 1 220 ? 31.002 -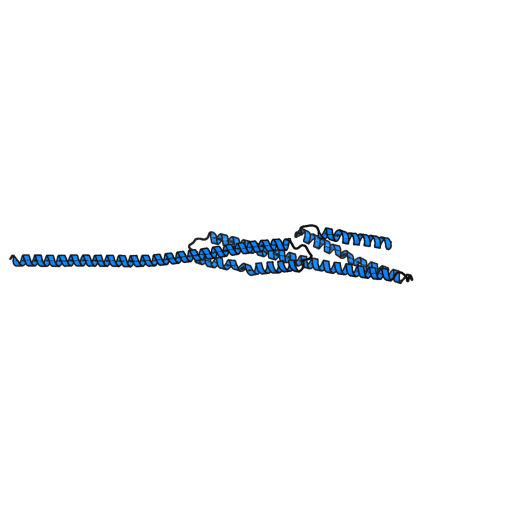4.922 -46.502 1.00 98.25 220 GLU A C 1
ATOM 1829 O O . GLU A 1 220 ? 31.497 -5.152 -47.612 1.00 98.25 220 GLU A O 1
ATOM 1834 N N . ALA A 1 221 ? 31.283 -3.805 -45.826 1.00 98.12 221 ALA A N 1
ATOM 1835 C CA . ALA A 1 221 ? 32.201 -2.776 -46.304 1.00 98.12 221 ALA A CA 1
ATOM 1836 C C . ALA A 1 221 ? 33.643 -3.301 -46.400 1.00 98.12 221 ALA A C 1
ATOM 1838 O O . ALA A 1 221 ? 34.288 -3.120 -47.433 1.00 98.12 221 ALA A O 1
ATOM 1839 N N . GLU A 1 222 ? 34.125 -4.011 -45.376 1.00 97.88 222 GLU A N 1
ATOM 1840 C CA . GLU A 1 222 ? 35.440 -4.664 -45.383 1.00 97.88 222 GLU A CA 1
ATOM 1841 C C . GLU A 1 222 ? 35.549 -5.678 -46.530 1.00 97.88 222 GLU A C 1
ATOM 1843 O O . GLU A 1 222 ? 36.523 -5.673 -47.284 1.00 97.88 222 GLU A O 1
ATOM 1848 N N . THR A 1 223 ? 34.507 -6.488 -46.736 1.00 97.88 223 THR A N 1
ATOM 1849 C CA . THR A 1 223 ? 34.438 -7.428 -47.865 1.00 97.88 223 THR A CA 1
ATOM 1850 C C . THR A 1 223 ? 34.535 -6.697 -49.206 1.00 97.88 223 THR A C 1
ATOM 1852 O O . THR A 1 223 ? 35.288 -7.115 -50.084 1.00 97.88 223 THR A O 1
ATOM 1855 N N . THR A 1 224 ? 33.820 -5.580 -49.365 1.00 97.69 224 THR A N 1
ATOM 1856 C CA . THR A 1 224 ? 33.842 -4.775 -50.597 1.00 97.69 224 THR A CA 1
ATOM 1857 C C . THR A 1 224 ? 35.229 -4.190 -50.865 1.00 97.69 224 THR A C 1
ATOM 1859 O O . THR A 1 224 ? 35.720 -4.275 -51.990 1.00 97.69 224 THR A O 1
ATOM 1862 N N . VAL A 1 225 ? 35.890 -3.643 -49.839 1.00 97.44 225 VAL A N 1
ATOM 1863 C CA . VAL A 1 225 ? 37.261 -3.114 -49.948 1.00 97.44 225 VAL A CA 1
ATOM 1864 C C . VAL A 1 225 ? 38.239 -4.213 -50.363 1.00 97.44 225 VAL A C 1
ATOM 1866 O O . VAL A 1 225 ? 39.029 -4.003 -51.281 1.00 97.44 225 VAL A O 1
ATOM 1869 N N . ASN A 1 226 ? 38.144 -5.398 -49.756 1.00 96.81 226 ASN A N 1
ATOM 1870 C CA . ASN A 1 226 ? 39.002 -6.535 -50.094 1.00 96.81 226 ASN A CA 1
ATOM 1871 C C . ASN A 1 226 ? 38.814 -6.997 -51.550 1.00 96.81 226 ASN A C 1
ATOM 1873 O O . ASN A 1 226 ? 39.794 -7.278 -52.238 1.00 96.81 226 ASN A O 1
ATOM 1877 N N . VAL A 1 227 ? 37.573 -7.030 -52.050 1.00 97.44 227 VAL A N 1
ATOM 1878 C CA . VAL A 1 227 ? 37.281 -7.373 -53.455 1.00 97.44 227 VAL A CA 1
ATOM 1879 C C . VAL A 1 227 ? 37.845 -6.328 -54.420 1.00 97.44 227 VAL A C 1
ATOM 1881 O O . VAL A 1 227 ? 38.403 -6.692 -55.454 1.00 97.44 227 VAL A O 1
ATOM 1884 N N . LEU A 1 228 ? 37.719 -5.036 -54.101 1.00 96.50 228 LEU A N 1
ATOM 1885 C CA . LEU A 1 228 ? 38.263 -3.959 -54.935 1.00 96.50 228 LEU A CA 1
ATOM 1886 C C . LEU A 1 228 ? 39.795 -3.977 -54.975 1.00 96.50 228 LEU A C 1
ATOM 1888 O O . LEU A 1 228 ? 40.370 -3.748 -56.038 1.00 96.50 228 LEU A O 1
ATOM 1892 N N . ALA A 1 229 ? 40.448 -4.280 -53.851 1.00 95.31 229 ALA A N 1
ATOM 1893 C CA . ALA A 1 229 ? 41.898 -4.441 -53.795 1.00 95.31 229 ALA A CA 1
ATOM 1894 C C . ALA A 1 229 ? 42.373 -5.591 -54.705 1.00 95.31 229 ALA A C 1
ATOM 1896 O O . ALA A 1 229 ? 43.224 -5.374 -55.564 1.00 95.31 229 ALA A O 1
ATOM 1897 N N . ASP A 1 230 ? 41.749 -6.771 -54.611 1.00 95.81 230 ASP A N 1
ATOM 1898 C CA . ASP A 1 230 ? 42.060 -7.918 -55.482 1.00 95.81 230 ASP A CA 1
ATOM 1899 C C . ASP A 1 230 ? 41.782 -7.614 -56.968 1.00 95.81 230 ASP A C 1
ATOM 1901 O O . ASP A 1 230 ? 42.572 -7.967 -57.843 1.00 95.81 230 ASP A O 1
ATOM 1905 N N . ALA A 1 231 ? 40.692 -6.904 -57.282 1.00 94.75 231 ALA A N 1
ATOM 1906 C CA . ALA A 1 231 ? 40.403 -6.476 -58.651 1.00 94.75 231 ALA A CA 1
ATOM 1907 C C . ALA A 1 231 ? 41.481 -5.528 -59.209 1.00 94.75 231 ALA A C 1
ATOM 1909 O O . ALA A 1 231 ? 41.934 -5.721 -60.339 1.00 94.75 231 ALA A O 1
ATOM 1910 N N . SER A 1 232 ? 41.922 -4.551 -58.409 1.00 94.25 232 SER A N 1
ATOM 1911 C CA . SER A 1 232 ? 43.004 -3.624 -58.761 1.00 94.25 232 SER A CA 1
ATOM 1912 C C . SER A 1 232 ? 44.327 -4.360 -59.000 1.00 94.25 232 SER A C 1
ATOM 1914 O O . SER A 1 232 ? 45.000 -4.121 -60.003 1.00 94.25 232 SER A O 1
ATOM 1916 N N . ASP A 1 233 ? 44.695 -5.298 -58.126 1.00 93.75 233 ASP A N 1
ATOM 1917 C CA . ASP A 1 233 ? 45.933 -6.074 -58.267 1.00 93.75 233 ASP A CA 1
ATOM 1918 C C . ASP A 1 233 ? 45.935 -6.931 -59.540 1.00 93.75 233 ASP A C 1
ATOM 1920 O O . ASP A 1 233 ? 46.935 -6.993 -60.266 1.00 93.75 233 ASP A O 1
ATOM 1924 N N . ARG A 1 234 ? 44.796 -7.552 -59.866 1.00 93.38 234 ARG A N 1
ATOM 1925 C CA . ARG A 1 234 ? 44.629 -8.316 -61.111 1.00 93.38 234 ARG A CA 1
ATOM 1926 C C . ARG A 1 234 ? 44.721 -7.433 -62.350 1.00 93.38 234 ARG A C 1
ATOM 1928 O O . ARG A 1 234 ? 45.302 -7.865 -63.347 1.00 93.38 234 ARG A O 1
ATOM 1935 N N . GLU A 1 235 ? 44.153 -6.228 -62.311 1.00 92.31 235 GLU A N 1
ATOM 1936 C CA . GLU A 1 235 ? 44.243 -5.275 -63.420 1.00 92.31 235 GLU A CA 1
ATOM 1937 C C . GLU A 1 235 ? 45.694 -4.846 -63.664 1.00 92.31 235 GLU A C 1
ATOM 1939 O O . GLU A 1 235 ? 46.169 -4.932 -64.800 1.00 92.31 235 GLU A O 1
ATOM 1944 N N . ASN A 1 236 ? 46.425 -4.488 -62.605 1.00 90.25 236 ASN A N 1
ATOM 1945 C CA . ASN A 1 236 ? 47.845 -4.136 -62.688 1.00 90.25 236 ASN A CA 1
ATOM 1946 C C . ASN A 1 236 ? 48.673 -5.282 -63.299 1.00 90.25 236 ASN A C 1
ATOM 1948 O O . ASN A 1 236 ? 49.405 -5.081 -64.270 1.00 90.25 236 ASN A O 1
ATOM 1952 N N . ALA A 1 237 ? 48.485 -6.516 -62.818 1.00 90.31 237 ALA A N 1
ATOM 1953 C CA . ALA A 1 237 ? 49.179 -7.689 -63.353 1.00 90.31 237 ALA A CA 1
ATOM 1954 C C . ALA A 1 237 ? 48.844 -7.967 -64.836 1.00 90.31 237 ALA A C 1
ATOM 1956 O O . ALA A 1 237 ? 49.702 -8.405 -65.617 1.00 90.31 237 ALA A O 1
ATOM 1957 N N . ALA A 1 238 ? 47.599 -7.716 -65.253 1.00 90.62 238 ALA A N 1
ATOM 1958 C CA . ALA A 1 238 ? 47.180 -7.859 -66.643 1.00 90.62 238 ALA A CA 1
ATOM 1959 C C . ALA A 1 238 ? 47.834 -6.801 -67.548 1.00 90.62 238 ALA A C 1
ATOM 1961 O O . ALA A 1 238 ? 48.328 -7.148 -68.627 1.00 90.62 238 ALA A O 1
ATOM 1962 N N . GLN A 1 239 ? 47.887 -5.540 -67.106 1.00 90.69 239 GLN A N 1
ATOM 1963 C CA . GLN A 1 239 ? 48.556 -4.451 -67.826 1.00 90.69 239 GLN A CA 1
ATOM 1964 C C . GLN A 1 239 ? 50.058 -4.726 -67.993 1.00 90.69 239 GLN A C 1
ATOM 1966 O O . GLN A 1 239 ? 50.575 -4.630 -69.111 1.00 90.69 239 GLN A O 1
ATOM 1971 N N . ASP A 1 240 ? 50.733 -5.179 -66.935 1.00 90.06 240 ASP A N 1
ATOM 1972 C CA . ASP A 1 240 ? 52.144 -5.577 -66.987 1.00 90.06 240 ASP A CA 1
ATOM 1973 C C . ASP A 1 240 ? 52.374 -6.705 -67.997 1.00 90.06 240 ASP A C 1
ATOM 1975 O O . ASP A 1 240 ? 53.282 -6.648 -68.829 1.00 90.06 240 ASP A O 1
ATOM 1979 N N . THR A 1 241 ? 51.503 -7.717 -67.996 1.00 89.75 241 THR A N 1
ATOM 1980 C CA . THR A 1 241 ? 51.583 -8.838 -68.943 1.00 89.75 241 THR A CA 1
ATOM 1981 C C . THR A 1 241 ? 51.452 -8.370 -70.397 1.00 89.75 241 THR A C 1
ATOM 1983 O O . THR A 1 241 ? 52.165 -8.864 -71.280 1.00 89.75 241 THR A O 1
ATOM 1986 N N . VAL A 1 242 ? 50.554 -7.417 -70.669 1.00 89.88 242 VAL A N 1
ATOM 1987 C CA . VAL A 1 242 ? 50.387 -6.811 -71.999 1.00 89.88 242 VAL A CA 1
ATOM 1988 C C . VAL A 1 242 ? 51.635 -6.017 -72.391 1.00 89.88 242 VAL A C 1
ATOM 1990 O O . VAL A 1 242 ? 52.151 -6.219 -73.493 1.00 89.88 242 VAL A O 1
ATOM 1993 N N . CYS A 1 243 ? 52.165 -5.192 -71.487 1.00 88.94 243 CYS A N 1
ATOM 1994 C CA . CYS A 1 243 ? 53.378 -4.404 -71.708 1.00 88.94 243 CYS A CA 1
ATOM 1995 C C . CYS A 1 243 ? 54.589 -5.296 -72.034 1.00 88.94 243 CYS A C 1
ATOM 1997 O O . CYS A 1 243 ? 55.260 -5.101 -73.050 1.00 88.94 243 CYS A O 1
ATOM 1999 N N . ILE A 1 244 ? 54.816 -6.356 -71.248 1.00 88.94 244 ILE A N 1
ATOM 2000 C CA . ILE A 1 244 ? 55.897 -7.330 -71.477 1.00 88.94 244 ILE A CA 1
ATOM 2001 C C . ILE A 1 244 ? 55.752 -8.008 -72.846 1.00 88.94 244 ILE A C 1
ATOM 2003 O O . ILE A 1 244 ? 56.745 -8.217 -73.550 1.00 88.94 244 ILE A O 1
ATOM 2007 N N . ARG A 1 245 ? 54.526 -8.371 -73.242 1.00 88.31 245 ARG A N 1
ATOM 2008 C CA . ARG A 1 245 ? 54.265 -8.999 -74.545 1.00 88.31 245 ARG A CA 1
ATOM 2009 C C . ARG A 1 245 ? 54.599 -8.054 -75.698 1.00 88.31 245 ARG A C 1
ATOM 2011 O O . ARG A 1 245 ? 55.181 -8.503 -76.684 1.00 88.31 245 ARG A O 1
ATOM 2018 N N . GLU A 1 246 ? 54.246 -6.780 -75.574 1.00 88.31 246 GLU A N 1
ATOM 2019 C CA . GLU A 1 246 ? 54.530 -5.773 -76.595 1.00 88.31 246 GLU A CA 1
ATOM 2020 C C . GLU A 1 246 ? 56.034 -5.504 -76.717 1.00 88.31 246 GLU A C 1
ATOM 2022 O O . GLU A 1 246 ? 56.583 -5.560 -77.817 1.00 88.31 246 GLU A O 1
ATOM 2027 N N . LEU A 1 247 ? 56.735 -5.357 -75.589 1.00 86.06 247 LEU A N 1
ATOM 2028 C CA . LEU A 1 247 ? 58.195 -5.237 -75.565 1.00 86.06 247 LEU A CA 1
ATOM 2029 C C . LEU A 1 247 ? 58.880 -6.438 -76.236 1.00 86.06 247 LEU A C 1
ATOM 2031 O O . LEU A 1 247 ? 59.775 -6.258 -77.063 1.00 86.06 247 LEU A O 1
ATOM 2035 N N . ARG A 1 248 ? 58.429 -7.671 -75.957 1.00 86.56 248 ARG A N 1
ATOM 2036 C CA . ARG A 1 248 ? 58.967 -8.877 -76.615 1.00 86.56 248 ARG A CA 1
ATOM 2037 C C . ARG A 1 248 ? 58.772 -8.863 -78.130 1.00 86.56 248 ARG A C 1
ATOM 2039 O O . ARG A 1 248 ? 59.694 -9.244 -78.849 1.00 86.56 248 ARG A O 1
ATOM 2046 N N . LYS A 1 249 ? 57.605 -8.429 -78.623 1.00 88.38 249 LYS A N 1
ATOM 2047 C CA . LYS A 1 249 ? 57.359 -8.300 -80.069 1.00 88.38 249 LYS A CA 1
ATOM 2048 C C . LYS A 1 249 ? 58.305 -7.287 -80.703 1.00 88.38 249 LYS A C 1
ATOM 2050 O O . LYS A 1 249 ? 58.928 -7.599 -81.713 1.00 88.38 249 LYS A O 1
ATOM 2055 N N . GLN A 1 250 ? 58.464 -6.113 -80.091 1.00 85.12 250 GLN A N 1
ATOM 2056 C CA . GLN A 1 250 ? 59.377 -5.085 -80.597 1.00 85.12 250 GLN A CA 1
ATOM 2057 C C . GLN A 1 250 ? 60.825 -5.580 -80.669 1.00 85.12 250 GLN A C 1
ATOM 2059 O O . GLN A 1 250 ? 61.530 -5.268 -81.625 1.00 85.12 250 GLN A O 1
ATOM 2064 N N . MET A 1 251 ? 61.264 -6.392 -79.705 1.00 81.00 251 MET A N 1
ATOM 2065 C CA . MET A 1 251 ? 62.601 -6.992 -79.722 1.00 81.00 251 MET A CA 1
ATOM 2066 C C . MET A 1 251 ? 62.780 -8.058 -80.814 1.00 81.00 251 MET A C 1
ATOM 2068 O O . MET A 1 251 ? 63.874 -8.180 -81.354 1.00 81.00 251 MET A O 1
ATOM 2072 N N . GLN A 1 252 ? 61.737 -8.817 -81.164 1.00 75.56 252 GLN A N 1
ATOM 2073 C CA . GLN A 1 252 ? 61.800 -9.828 -82.231 1.00 75.56 252 GLN A CA 1
ATOM 2074 C C . GLN A 1 252 ? 61.806 -9.230 -83.642 1.00 75.56 252 GLN A C 1
ATOM 2076 O O . GLN A 1 252 ? 62.396 -9.821 -84.534 1.00 75.56 252 GLN A O 1
ATOM 2081 N N . VAL A 1 253 ? 61.183 -8.066 -83.845 1.00 70.00 253 VAL A N 1
ATOM 2082 C CA . VAL A 1 253 ? 61.159 -7.356 -85.142 1.00 70.00 253 VAL A CA 1
ATOM 2083 C C . VAL A 1 253 ? 62.480 -6.618 -85.424 1.00 70.00 253 VAL A C 1
ATOM 2085 O O . VAL A 1 253 ? 62.717 -6.164 -86.540 1.00 70.00 253 VAL A O 1
ATOM 2088 N N . ARG A 1 254 ? 63.349 -6.479 -84.415 1.00 57.69 254 ARG A N 1
ATOM 2089 C CA . ARG A 1 254 ? 64.599 -5.704 -84.484 1.00 57.69 254 ARG A CA 1
ATOM 2090 C C . ARG A 1 254 ? 65.867 -6.554 -84.677 1.00 57.69 254 ARG A C 1
ATOM 2092 O O . ARG A 1 254 ? 66.956 -5.990 -84.607 1.00 57.69 254 ARG A O 1
ATOM 2099 N N . ASN A 1 255 ? 65.716 -7.859 -84.914 1.00 48.38 255 ASN A N 1
ATOM 2100 C CA . ASN A 1 255 ? 66.766 -8.805 -85.322 1.00 48.38 255 ASN A CA 1
ATOM 2101 C C . ASN A 1 255 ? 66.509 -9.287 -86.751 1.00 48.38 255 ASN A C 1
ATOM 2103 O O . ASN A 1 255 ? 67.497 -9.670 -87.412 1.00 48.38 255 ASN A O 1
#

Foldseek 3Di:
DVVVVVVVVVVVVVVCVVCVVVVQPDDDDDPVNLVVVVVVLVVVVVVPVVVVVLVVVVVVVVVDPDPPPPPVSVVVVVVVVVVVVVSVVVSVLSVVLSVLVVVLVVLLVVLVVLLVVLVVLLVVLVPDDLVCLVVSLVSLVVNPPCVVSLVVNVVSLVVSCVSQVVGDSVVSVVSNVVSVVSVVVSNVSSVVSSVVSVVVVVVVVVVVVVVVVVVVVVVVVVVVVVVVVVVVVVVVVVVVVVVVVVVVVVVVVVD

InterPro domains:
  IPR050774 KCMF1 and Dystrophin [PTHR12268] (68-253)

Organism: NCBI:txid245042